Protein AF-0000000073393300 (afdb_homodimer)

Organism: Methanobrevibacter smithii (strain ATCC 35061 / DSM 861 / OCM 144 / PS) (NCBI:txid420247)

Nearest PDB structures (foldseek):
  2cye-assembly3_B  TM=5.222E-01  e=4.687E-02  Thermus thermophilus HB8
  5mtw-assembly1_B  TM=3.495E-01  e=4.998E-03  Mycobacterium tuberculosis H37Rv
  4blm-assembly2_B  TM=4.986E-01  e=1.522E-01  Bacillus licheniformis
  3m2k-assembly2_B  TM=4.498E-01  e=2.910E-01  Bacillus licheniformis
  3lez-assembly1_A  TM=3.811E-01  e=2.438E-01  Oceanobacillus iheyensis

Secondary structure (DSSP, 8-state):
-EEEEEEEEEEE-SPPPSSS-----EEEEEEEE-TTSSEEEEEEEEEE-SSS-EEEEEEEEEE--TT----HHHHHHHHHHHHHHHHHHHHHHT--EE------S-----THHHHHTTT-/-EEEEEEEEEEE-SPPPSSS-----EEEEEEEE-TTSSEEEEEEEEEE-SSS-EEEEEEEEEE--TT----HHHHHHHHHHHHHHHHHHHHHHT--EE------S-----THHHHHTTT-

Structure (mmCIF, N/CA/C/O backbone):
data_AF-0000000073393300-model_v1
#
loop_
_entity.id
_entity.type
_entity.pdbx_description
1 polymer 'FlpE-related protein'
#
loop_
_atom_site.group_PDB
_atom_site.id
_atom_site.type_symbol
_atom_site.label_atom_id
_atom_site.label_alt_id
_atom_site.label_comp_id
_atom_site.label_asym_id
_atom_site.label_entity_id
_atom_site.label_seq_id
_atom_site.pdbx_PDB_ins_code
_atom_site.Cartn_x
_atom_site.Cartn_y
_atom_site.Cartn_z
_atom_site.occupancy
_atom_site.B_iso_or_equiv
_atom_site.auth_seq_id
_atom_site.auth_comp_id
_atom_site.auth_asym_id
_atom_site.auth_atom_id
_atom_site.pdbx_PDB_model_num
ATOM 1 N N . MET A 1 1 ? -3.193 18.938 14.789 1 91 1 MET A N 1
ATOM 2 C CA . MET A 1 1 ? -3.385 18.594 13.391 1 91 1 MET A CA 1
ATOM 3 C C . MET A 1 1 ? -3.611 17.094 13.219 1 91 1 MET A C 1
ATOM 5 O O . MET A 1 1 ? -2.963 16.297 13.891 1 91 1 MET A O 1
ATOM 9 N N . GLU A 1 2 ? -4.574 16.734 12.273 1 92.5 2 GLU A N 1
ATOM 10 C CA . GLU A 1 2 ? -4.852 15.328 11.984 1 92.5 2 GLU A CA 1
ATOM 11 C C . GLU A 1 2 ? -4.5 14.984 10.539 1 92.5 2 GLU A C 1
ATOM 13 O O . GLU A 1 2 ? -4.84 15.734 9.617 1 92.5 2 GLU A O 1
ATOM 18 N N . ILE A 1 3 ? -3.777 13.945 10.414 1 94.12 3 ILE A N 1
ATOM 19 C CA . ILE A 1 3 ? -3.438 13.477 9.07 1 94.12 3 ILE A CA 1
ATOM 20 C C . ILE A 1 3 ? -4.215 12.211 8.75 1 94.12 3 ILE A C 1
ATOM 22 O O . ILE A 1 3 ? -4.156 11.227 9.5 1 94.12 3 ILE A O 1
ATOM 26 N N . HIS A 1 4 ? -4.984 12.227 7.66 1 94.06 4 HIS A N 1
ATOM 27 C CA . HIS A 1 4 ? -5.758 11.086 7.168 1 94.06 4 HIS A CA 1
ATOM 28 C C . HIS A 1 4 ? -5.211 10.586 5.836 1 94.06 4 HIS A C 1
ATOM 30 O O . HIS A 1 4 ? -5.113 11.344 4.871 1 94.06 4 HIS A O 1
ATOM 36 N N . ILE A 1 5 ? -4.832 9.344 5.828 1 95.31 5 ILE A N 1
ATOM 37 C CA . ILE A 1 5 ? -4.461 8.703 4.57 1 95.31 5 ILE A CA 1
ATOM 38 C C . ILE A 1 5 ? -5.695 8.078 3.928 1 95.31 5 ILE A C 1
ATOM 40 O O . ILE A 1 5 ? -6.387 7.27 4.555 1 95.31 5 ILE A O 1
ATOM 44 N N . GLU A 1 6 ? -5.93 8.406 2.65 1 95.19 6 GLU A N 1
ATOM 45 C CA . GLU A 1 6 ? -7.145 7.934 1.989 1 95.19 6 GLU A CA 1
ATOM 46 C C . GLU A 1 6 ? -6.812 6.977 0.845 1 95.19 6 GLU A C 1
ATOM 48 O O . GLU A 1 6 ? -7.598 6.086 0.525 1 95.19 6 GLU A O 1
ATOM 53 N N . LYS A 1 7 ? -5.723 7.188 0.193 1 96.75 7 LYS A N 1
ATOM 54 C CA . LYS A 1 7 ? -5.293 6.344 -0.916 1 96.75 7 LYS A CA 1
ATOM 55 C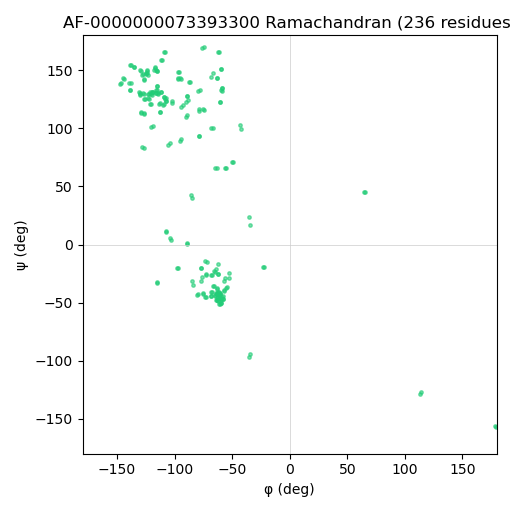 C . LYS A 1 7 ? -3.793 6.07 -0.849 1 96.75 7 LYS A C 1
ATOM 57 O O . LYS A 1 7 ? -3.008 6.965 -0.527 1 96.75 7 LYS A O 1
ATOM 62 N N . VAL A 1 8 ? -3.426 4.875 -1.122 1 97.62 8 VAL A N 1
ATOM 63 C CA . VAL A 1 8 ? -2.029 4.492 -1.286 1 97.62 8 VAL A CA 1
ATOM 64 C C . VAL A 1 8 ? -1.858 3.703 -2.582 1 97.62 8 VAL A C 1
ATOM 66 O O . VAL A 1 8 ? -2.652 2.807 -2.879 1 97.62 8 VAL A O 1
ATOM 69 N N . GLY A 1 9 ? -0.891 4.113 -3.354 1 97.81 9 GLY A N 1
ATOM 70 C CA . GLY A 1 9 ? -0.519 3.369 -4.547 1 97.81 9 GLY A CA 1
ATOM 71 C C . GLY A 1 9 ? 0.959 3.033 -4.605 1 97.81 9 GLY A C 1
ATOM 72 O O . GLY A 1 9 ? 1.808 3.898 -4.383 1 97.81 9 GLY A O 1
ATOM 73 N N . LEU A 1 10 ? 1.234 1.798 -4.844 1 97.19 10 LEU A N 1
ATOM 74 C CA . LEU A 1 10 ? 2.605 1.331 -5.012 1 97.19 10 LEU A CA 1
ATOM 75 C C . LEU A 1 10 ? 2.803 0.711 -6.391 1 97.19 10 LEU A C 1
ATOM 77 O O . LEU A 1 10 ? 1.97 -0.074 -6.848 1 97.19 10 LEU A O 1
ATOM 81 N N . ILE A 1 11 ? 3.83 1.118 -7.055 1 95.56 11 ILE A N 1
ATOM 82 C CA . ILE A 1 11 ? 4.273 0.473 -8.281 1 95.56 11 ILE A CA 1
ATOM 83 C C . ILE A 1 11 ? 5.703 -0.036 -8.109 1 95.56 11 ILE A C 1
ATOM 85 O O . ILE A 1 11 ? 6.605 0.729 -7.762 1 95.56 11 ILE A O 1
ATOM 89 N N . ARG A 1 12 ? 5.871 -1.309 -8.266 1 89.88 12 ARG A N 1
ATOM 90 C CA . ARG A 1 12 ? 7.156 -1.998 -8.188 1 89.88 12 ARG A CA 1
ATOM 91 C C . ARG A 1 12 ? 7.379 -2.887 -9.406 1 89.88 12 ARG A C 1
ATOM 93 O O . ARG A 1 12 ? 6.715 -3.912 -9.562 1 89.88 12 ARG A O 1
ATOM 100 N N . LEU A 1 13 ? 8.281 -2.576 -10.188 1 81 13 LEU A N 1
ATOM 101 C CA . LEU A 1 13 ? 8.383 -3.273 -11.469 1 81 13 LEU A CA 1
ATOM 102 C C . LEU A 1 13 ? 9.414 -4.395 -11.398 1 81 13 LEU A C 1
ATOM 104 O O . LEU A 1 13 ? 9.352 -5.348 -12.18 1 81 13 LEU A O 1
ATOM 108 N N . ASN A 1 14 ? 10.297 -4.285 -10.422 1 78.31 14 ASN A N 1
ATOM 109 C CA . ASN A 1 14 ? 11.359 -5.293 -10.344 1 78.31 14 ASN A CA 1
ATOM 110 C C . ASN A 1 14 ? 11.383 -5.973 -8.977 1 78.31 14 ASN A C 1
ATOM 112 O O . ASN A 1 14 ? 10.945 -5.391 -7.98 1 78.31 14 ASN A O 1
ATOM 116 N N . PRO A 1 15 ? 11.812 -7.254 -9.008 1 75.25 15 PRO A N 1
ATOM 117 C CA . PRO A 1 15 ? 11.992 -7.914 -7.711 1 75.25 15 PRO A CA 1
ATOM 118 C C . PRO A 1 15 ? 13.047 -7.234 -6.84 1 75.25 15 PRO A C 1
ATOM 120 O O . PRO A 1 15 ? 13.781 -6.363 -7.316 1 75.25 15 PRO A O 1
ATOM 123 N N . ASN A 1 16 ? 13.023 -7.633 -5.477 1 72.25 16 ASN A N 1
ATOM 124 C CA . ASN A 1 16 ? 14.047 -7.113 -4.578 1 72.25 16 ASN A CA 1
ATOM 125 C C . ASN A 1 16 ? 15.445 -7.488 -5.047 1 72.25 16 ASN A C 1
ATOM 127 O O . ASN A 1 16 ? 15.68 -8.617 -5.484 1 72.25 16 ASN A O 1
ATOM 131 N N . PRO A 1 17 ? 16.234 -6.402 -5.031 1 67.56 17 PRO A N 1
ATOM 132 C CA . PRO A 1 17 ? 17.625 -6.766 -5.34 1 67.56 17 PRO A CA 1
ATOM 133 C C . PRO A 1 17 ? 18.203 -7.781 -4.359 1 67.56 17 PRO A C 1
ATOM 135 O O . PRO A 1 17 ? 17.781 -7.832 -3.199 1 67.56 17 PRO A O 1
ATOM 138 N N . LYS A 1 18 ? 18.859 -8.758 -4.844 1 62.22 18 LYS A N 1
ATOM 139 C CA . LYS A 1 18 ? 19.469 -9.836 -4.055 1 62.22 18 LYS A CA 1
ATOM 140 C C . LYS A 1 18 ? 20.359 -9.281 -2.959 1 62.22 18 LYS A C 1
ATOM 142 O O . LYS A 1 18 ? 20.594 -9.938 -1.945 1 62.22 18 LYS A O 1
ATOM 147 N N . ASN A 1 19 ? 20.797 -8.141 -3.193 1 58.22 19 ASN A N 1
ATOM 148 C CA . ASN A 1 19 ? 21.766 -7.641 -2.227 1 58.22 19 ASN A CA 1
ATOM 149 C C . ASN A 1 19 ? 21.094 -7.113 -0.968 1 58.22 19 ASN A C 1
ATOM 151 O O . ASN A 1 19 ? 20 -6.539 -1.039 1 58.22 19 ASN A O 1
ATOM 155 N N . LYS A 1 20 ? 21.609 -7.547 0.197 1 58.94 20 LYS A N 1
ATOM 156 C CA . LYS A 1 20 ? 21.141 -7.379 1.573 1 58.94 20 LYS A CA 1
ATOM 157 C C . LYS A 1 20 ? 20.969 -5.902 1.92 1 58.94 20 LYS A C 1
ATOM 159 O O . LYS A 1 20 ? 20.109 -5.547 2.723 1 58.94 20 LYS A O 1
ATOM 164 N N . GLN A 1 21 ? 21.75 -5.047 1.296 1 62.88 21 GLN A N 1
ATOM 165 C CA . GLN A 1 21 ? 21.641 -3.678 1.79 1 62.88 21 GLN A CA 1
ATOM 166 C C . GLN A 1 21 ? 20.859 -2.799 0.817 1 62.88 21 GLN A C 1
ATOM 168 O O . GLN A 1 21 ? 21.406 -2.346 -0.193 1 62.88 21 GLN A O 1
ATOM 173 N N . LEU A 1 22 ? 19.625 -2.822 0.938 1 66 22 LEU A N 1
ATOM 174 C CA . LEU A 1 22 ? 18.781 -1.963 0.103 1 66 22 LEU A CA 1
ATOM 175 C C . LEU A 1 22 ? 19.016 -0.494 0.447 1 66 22 LEU A C 1
ATOM 177 O O . LEU A 1 22 ? 18.766 -0.074 1.581 1 66 22 LEU A O 1
ATOM 181 N N . THR A 1 23 ? 19.859 0.176 -0.437 1 70.62 23 THR A N 1
ATOM 182 C CA . THR A 1 23 ? 20 1.624 -0.316 1 70.62 23 THR A CA 1
ATOM 183 C C . THR A 1 23 ? 19.031 2.334 -1.259 1 70.62 23 THR A C 1
ATOM 185 O O . THR A 1 23 ? 19.062 2.109 -2.471 1 70.62 23 THR A O 1
ATOM 188 N N . LEU A 1 24 ? 18.156 3.082 -0.644 1 76.44 24 LEU A N 1
ATOM 189 C CA . LEU A 1 24 ? 17.203 3.816 -1.46 1 76.44 24 LEU A CA 1
ATOM 190 C C . LEU A 1 24 ? 17.594 5.285 -1.576 1 76.44 24 LEU A C 1
ATOM 192 O O . LEU A 1 24 ? 17.984 5.906 -0.584 1 76.44 24 LEU A O 1
ATOM 196 N N . ASN A 1 25 ? 17.766 5.805 -2.764 1 81.19 25 ASN A N 1
ATOM 197 C CA . ASN A 1 25 ? 17.844 7.234 -3.047 1 81.19 25 ASN A CA 1
ATOM 198 C C . ASN A 1 25 ? 16.5 7.805 -3.461 1 81.19 25 ASN A C 1
ATOM 200 O O . ASN A 1 25 ? 16.203 7.902 -4.652 1 81.19 25 ASN A O 1
ATOM 204 N N . LEU A 1 26 ? 15.805 8.203 -2.492 1 87.31 26 LEU A N 1
ATOM 205 C CA . LEU A 1 26 ? 14.398 8.531 -2.736 1 87.31 26 LEU A CA 1
ATOM 206 C C . LEU A 1 26 ? 14.25 9.992 -3.154 1 87.31 26 LEU A C 1
ATOM 208 O O . LEU A 1 26 ? 14.766 10.891 -2.486 1 87.31 26 LEU A O 1
ATOM 212 N N . ASP A 1 27 ? 13.609 10.156 -4.352 1 92 27 ASP A N 1
ATOM 213 C CA . ASP A 1 27 ? 13.031 11.445 -4.699 1 92 27 ASP A CA 1
ATOM 214 C C . ASP A 1 27 ? 11.602 11.562 -4.168 1 92 27 ASP A C 1
ATOM 216 O O . ASP A 1 27 ? 10.875 10.57 -4.102 1 92 27 ASP A O 1
ATOM 220 N N . TRP A 1 28 ? 11.383 12.805 -3.688 1 94.38 28 TRP A N 1
ATOM 221 C CA . TRP A 1 28 ? 10.031 12.961 -3.152 1 94.38 28 TRP A CA 1
ATOM 222 C C . TRP A 1 28 ? 9.438 14.305 -3.561 1 94.38 28 TRP A C 1
ATOM 224 O O . TRP A 1 28 ? 10.172 15.242 -3.902 1 94.38 28 TRP A O 1
ATOM 234 N N . SER A 1 29 ? 8.109 14.328 -3.604 1 96.81 29 SER A N 1
ATOM 235 C CA . SER A 1 29 ? 7.348 15.555 -3.777 1 96.81 29 SER A CA 1
ATOM 236 C C . SER A 1 29 ? 6.047 15.523 -2.979 1 96.81 29 SER A C 1
ATOM 238 O O . SER A 1 29 ? 5.445 14.461 -2.807 1 96.81 29 SER A O 1
ATOM 240 N N . VAL A 1 30 ? 5.688 16.688 -2.43 1 97.75 30 VAL A N 1
ATOM 241 C CA . VAL A 1 30 ? 4.402 16.859 -1.756 1 97.75 30 VAL A CA 1
ATOM 242 C C . VAL A 1 30 ? 3.648 18.031 -2.352 1 97.75 30 VAL A C 1
ATOM 244 O O . VAL A 1 30 ? 4.188 19.141 -2.436 1 97.75 30 VAL A O 1
ATOM 247 N N . ASP A 1 31 ? 2.447 17.75 -2.775 1 98.31 31 ASP A N 1
ATOM 248 C CA . ASP A 1 31 ? 1.565 18.797 -3.289 1 98.31 31 ASP A CA 1
ATOM 249 C C . ASP A 1 31 ? 0.332 18.969 -2.404 1 98.31 31 ASP A C 1
ATOM 251 O O . ASP A 1 31 ? -0.106 18 -1.76 1 98.31 31 ASP A O 1
ATOM 255 N N . TYR A 1 32 ? -0.153 20.234 -2.387 1 98 32 TYR A N 1
ATOM 256 C CA . TYR A 1 32 ? -1.294 20.547 -1.532 1 98 32 TYR A CA 1
ATOM 257 C C . TYR A 1 32 ? -2.393 21.234 -2.324 1 98 32 TYR A C 1
ATOM 259 O O . TYR A 1 32 ? -2.113 21.953 -3.285 1 98 32 TYR A O 1
ATOM 267 N N . GLU A 1 33 ? -3.582 20.984 -1.95 1 97.56 33 GLU A N 1
ATOM 268 C CA . GLU A 1 33 ? -4.75 21.734 -2.4 1 97.56 33 GLU A CA 1
ATOM 269 C C . GLU A 1 33 ? -5.543 22.281 -1.218 1 97.56 33 GLU A C 1
ATOM 271 O O . GLU A 1 33 ? -5.586 21.656 -0.152 1 97.56 33 GLU A O 1
ATOM 276 N N . ASN A 1 34 ? -6.219 23.469 -1.303 1 96.62 34 ASN A N 1
ATOM 277 C CA . ASN A 1 34 ? -7.078 24.094 -0.3 1 96.62 34 ASN A CA 1
ATOM 278 C C . ASN A 1 34 ? -6.289 24.484 0.946 1 96.62 34 ASN A C 1
ATOM 280 O O . ASN A 1 34 ? -6.727 24.234 2.068 1 96.62 34 ASN A O 1
ATOM 284 N N . THR A 1 35 ? -5.121 25.094 0.701 1 94.75 35 THR A N 1
ATOM 285 C CA . THR A 1 35 ? -4.203 25.406 1.792 1 94.75 35 THR A CA 1
ATOM 286 C C . THR A 1 35 ? -4.734 26.547 2.645 1 94.75 35 THR A C 1
ATOM 288 O O . THR A 1 35 ? -4.234 26.797 3.744 1 94.75 35 THR A O 1
ATOM 291 N N . ASP A 1 36 ? -5.672 27.234 2.17 1 92.25 36 ASP A N 1
ATOM 292 C CA . ASP A 1 36 ? -6.281 28.344 2.902 1 92.25 36 ASP A CA 1
ATOM 293 C C . ASP A 1 36 ? -7.449 27.859 3.76 1 92.25 36 ASP A C 1
ATOM 295 O O . ASP A 1 36 ? -8.07 28.656 4.473 1 92.25 36 ASP A O 1
ATOM 299 N N . GLN A 1 37 ? -7.75 26.547 3.764 1 93.31 37 GLN A N 1
ATOM 300 C CA . GLN A 1 37 ? -8.852 25.953 4.504 1 93.31 37 GLN A CA 1
ATOM 301 C C . GLN A 1 37 ? -8.344 25.125 5.684 1 93.31 37 GLN A C 1
ATOM 303 O O . GLN A 1 37 ? -7.145 24.875 5.797 1 93.31 37 GLN A O 1
ATOM 308 N N . LYS A 1 38 ? -9.305 24.812 6.578 1 94.12 38 LYS A N 1
ATOM 309 C CA . LYS A 1 38 ? -8.977 23.984 7.734 1 94.12 38 LYS A CA 1
ATOM 310 C C . LYS A 1 38 ? -8.75 22.531 7.328 1 94.12 38 LYS A C 1
ATOM 312 O O . LYS A 1 38 ? -8.141 21.766 8.07 1 94.12 38 LYS A O 1
ATOM 317 N N . VAL A 1 39 ? -9.367 22.203 6.27 1 95.38 39 VAL A N 1
ATOM 318 C CA . VAL A 1 39 ? -9.148 20.875 5.695 1 95.38 39 VAL A CA 1
ATOM 319 C C . VAL A 1 39 ? -8.43 21 4.355 1 95.38 39 VAL A C 1
ATOM 321 O O . VAL A 1 39 ? -8.945 21.625 3.424 1 95.38 39 VAL A O 1
ATOM 324 N N . LEU A 1 40 ? -7.23 20.5 4.324 1 97 40 LEU A N 1
ATOM 325 C CA . LEU A 1 40 ? -6.5 20.531 3.064 1 97 40 LEU A CA 1
ATOM 326 C C . LEU A 1 40 ? -6.207 19.125 2.568 1 97 40 LEU A C 1
ATOM 328 O O . LEU A 1 40 ? -6.195 18.172 3.355 1 97 40 LEU A O 1
ATOM 332 N N . ASN A 1 41 ? -6.086 19 1.232 1 97.62 41 ASN A N 1
ATOM 333 C CA . ASN A 1 41 ? -5.719 17.75 0.585 1 97.62 41 ASN A CA 1
ATOM 334 C C . ASN A 1 41 ? -4.227 17.703 0.273 1 97.62 41 ASN A C 1
ATOM 336 O O . ASN A 1 41 ? -3.602 18.734 0.028 1 97.62 41 ASN A O 1
ATOM 340 N N . TYR A 1 42 ? -3.691 16.5 0.323 1 97.81 42 TYR A N 1
ATOM 341 C CA . TYR A 1 42 ? -2.287 16.375 -0.051 1 97.81 42 TYR A CA 1
ATOM 342 C C . TYR A 1 42 ? -2.076 15.172 -0.964 1 97.81 42 TYR A C 1
ATOM 344 O O . TYR A 1 42 ? -2.871 14.234 -0.953 1 97.81 42 TYR A O 1
ATOM 352 N N . ASP A 1 43 ? -1.019 15.273 -1.8 1 98.25 43 ASP A N 1
ATOM 353 C CA . ASP A 1 43 ? -0.446 14.203 -2.604 1 98.25 43 ASP A CA 1
ATOM 354 C C . ASP A 1 43 ? 1.056 14.07 -2.361 1 98.25 43 ASP A C 1
ATOM 356 O O . ASP A 1 43 ? 1.82 14.992 -2.668 1 98.25 43 ASP A O 1
ATOM 360 N N . CYS A 1 44 ? 1.427 12.984 -1.765 1 98.38 44 CYS A N 1
ATOM 361 C CA . CYS A 1 44 ? 2.834 12.711 -1.501 1 98.38 44 CYS A CA 1
ATOM 362 C C . CYS A 1 44 ? 3.342 11.578 -2.387 1 98.38 44 CYS A C 1
ATOM 364 O O . CYS A 1 44 ? 2.76 10.492 -2.412 1 98.38 44 CYS A O 1
ATOM 366 N N . ILE A 1 45 ? 4.449 11.859 -3.105 1 98.12 45 ILE A N 1
ATOM 367 C CA . ILE A 1 45 ? 5.016 10.859 -4.004 1 98.12 45 ILE A CA 1
ATOM 368 C C . ILE A 1 45 ? 6.465 10.578 -3.619 1 98.12 45 ILE A C 1
ATOM 370 O O . ILE A 1 45 ? 7.25 11.508 -3.414 1 98.12 45 ILE A O 1
ATOM 374 N N . LEU A 1 46 ? 6.793 9.328 -3.465 1 96.38 46 LEU A N 1
ATOM 375 C CA . LEU A 1 46 ? 8.156 8.852 -3.307 1 96.38 46 LEU A CA 1
ATOM 376 C C . LEU A 1 46 ? 8.57 7.977 -4.488 1 96.38 46 LEU A C 1
ATOM 378 O O . LEU A 1 46 ? 7.797 7.121 -4.934 1 96.38 46 LEU A O 1
ATOM 382 N N . LYS A 1 47 ? 9.781 8.227 -4.953 1 93.94 47 LYS A N 1
ATOM 383 C CA . LYS A 1 47 ? 10.273 7.43 -6.074 1 93.94 47 LYS A CA 1
ATOM 384 C C . LYS A 1 47 ? 11.742 7.047 -5.867 1 93.94 47 LYS A C 1
ATOM 386 O O . LYS A 1 47 ? 12.539 7.859 -5.402 1 93.94 47 LYS A O 1
ATOM 391 N N . ASN A 1 48 ? 11.984 5.84 -6.082 1 88.69 48 ASN A N 1
ATOM 392 C CA . ASN A 1 48 ? 13.367 5.371 -6.215 1 88.69 48 ASN A CA 1
ATOM 393 C C . ASN A 1 48 ? 13.672 4.93 -7.641 1 88.69 48 ASN A C 1
ATOM 395 O O . ASN A 1 48 ? 12.867 4.23 -8.266 1 88.69 48 ASN A O 1
ATOM 399 N N . TYR A 1 49 ? 14.844 5.484 -8.078 1 79.56 49 TYR A N 1
ATOM 400 C CA . TYR A 1 49 ? 15.242 5.137 -9.438 1 79.56 49 TYR A CA 1
ATOM 401 C C . TYR A 1 49 ? 16.469 4.246 -9.438 1 79.56 49 TYR A C 1
ATOM 403 O O . TYR A 1 49 ? 17.234 4.227 -8.461 1 79.56 49 TYR A O 1
ATOM 411 N N . GLY A 1 50 ? 16.703 3.463 -10.594 1 76.69 50 GLY A N 1
ATOM 412 C CA . GLY A 1 50 ? 17.891 2.635 -10.734 1 76.69 50 GLY A CA 1
ATOM 413 C C . GLY A 1 50 ? 17.594 1.148 -10.742 1 76.69 50 GLY A C 1
ATOM 414 O O . GLY A 1 50 ? 16.688 0.699 -11.445 1 76.69 50 GLY A O 1
ATOM 415 N N . SER A 1 51 ? 18.359 0.4 -9.836 1 71.88 51 SER A N 1
ATOM 416 C CA . SER A 1 51 ? 18.234 -1.055 -9.867 1 71.88 51 SER A CA 1
ATOM 417 C C . SER A 1 51 ? 16.953 -1.519 -9.195 1 71.88 51 SER A C 1
ATOM 419 O O . SER A 1 51 ? 16.453 -2.619 -9.461 1 71.88 51 SER A O 1
ATOM 421 N N . PHE A 1 52 ? 16.438 -0.66 -8.383 1 81.69 52 PHE A N 1
ATOM 422 C CA . PHE A 1 52 ? 15.18 -0.991 -7.707 1 81.69 52 PHE 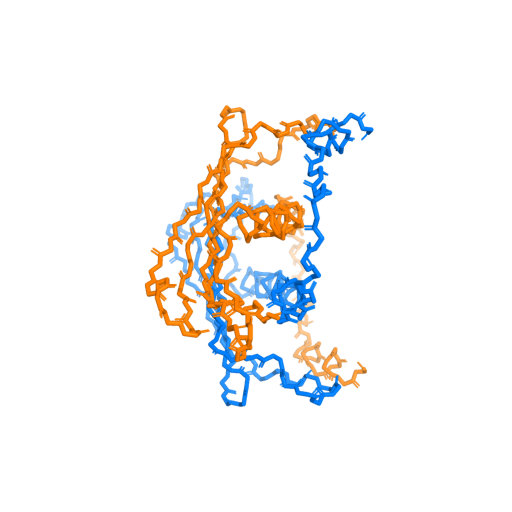A CA 1
ATOM 423 C C . PHE A 1 52 ? 14.141 0.104 -7.918 1 81.69 52 PHE A C 1
ATOM 425 O O . PHE A 1 52 ? 13.961 0.972 -7.062 1 81.69 52 PHE A O 1
ATOM 432 N N . ASP A 1 53 ? 13.5 -0.016 -9.07 1 87.06 53 ASP A N 1
ATOM 433 C CA . ASP A 1 53 ? 12.492 0.981 -9.438 1 87.06 53 ASP A CA 1
ATOM 434 C C . ASP A 1 53 ? 11.211 0.786 -8.641 1 87.06 53 ASP A C 1
ATOM 436 O O . ASP A 1 53 ? 10.547 -0.248 -8.758 1 87.06 53 ASP A O 1
ATOM 440 N N . ILE A 1 54 ? 10.93 1.782 -7.848 1 92 54 ILE A N 1
ATOM 441 C CA . ILE A 1 54 ? 9.727 1.707 -7.027 1 92 54 ILE A CA 1
ATOM 442 C C . ILE A 1 54 ? 9.141 3.105 -6.844 1 92 54 ILE A C 1
ATOM 444 O O . ILE A 1 54 ? 9.875 4.09 -6.75 1 92 54 ILE A O 1
ATOM 448 N N . LYS A 1 55 ? 7.824 3.139 -6.941 1 95.44 55 LYS A N 1
ATOM 449 C CA . LYS A 1 55 ? 7.09 4.387 -6.762 1 95.44 55 LYS A CA 1
ATOM 450 C C . LYS A 1 55 ? 5.941 4.215 -5.77 1 95.44 55 LYS A C 1
ATOM 452 O O . LYS A 1 55 ? 5.176 3.254 -5.859 1 95.44 55 LYS A O 1
ATOM 457 N N . LEU A 1 56 ? 5.902 5.086 -4.809 1 97.38 56 LEU A N 1
ATOM 458 C CA . LEU A 1 56 ? 4.801 5.133 -3.852 1 97.38 56 LEU A CA 1
ATOM 459 C C . LEU A 1 56 ? 4.074 6.473 -3.924 1 97.38 56 LEU A C 1
ATOM 461 O O . LEU A 1 56 ? 4.715 7.527 -3.961 1 97.38 56 LEU A O 1
ATOM 465 N N . LYS A 1 57 ? 2.785 6.398 -4.004 1 98.38 57 LYS A N 1
ATOM 466 C CA . LYS A 1 57 ? 1.949 7.594 -3.902 1 98.38 57 LYS A CA 1
ATOM 467 C C . LYS A 1 57 ? 0.982 7.488 -2.727 1 98.38 57 LYS A C 1
ATOM 469 O O . LYS A 1 57 ? 0.31 6.469 -2.559 1 98.38 57 LYS A O 1
ATOM 474 N N . VAL A 1 58 ? 0.938 8.508 -1.875 1 98 58 VAL A N 1
ATOM 475 C CA . VAL A 1 58 ? 0.038 8.586 -0.729 1 98 58 VAL A CA 1
ATOM 476 C C . VAL A 1 58 ? -0.812 9.852 -0.827 1 98 58 VAL A C 1
ATOM 478 O O . VAL A 1 58 ? -0.282 10.953 -0.992 1 98 58 VAL A O 1
ATOM 481 N N . GLU A 1 59 ? -2.109 9.688 -0.752 1 97.94 59 GLU A N 1
ATOM 482 C CA . GLU A 1 59 ? -3.053 10.805 -0.826 1 97.94 59 GLU A CA 1
ATOM 483 C C . GLU A 1 59 ? -3.971 10.828 0.394 1 97.94 59 GLU A C 1
ATOM 485 O O . GLU A 1 59 ? -4.344 9.773 0.918 1 97.94 59 GLU A O 1
ATOM 490 N N . GLY A 1 60 ? -4.332 12.078 0.784 1 97 60 GLY A N 1
ATOM 491 C CA . GLY A 1 60 ? -5.25 12.188 1.906 1 97 60 GLY A CA 1
ATOM 492 C C . GLY A 1 60 ? -5.551 13.617 2.297 1 97 60 GLY A C 1
ATOM 493 O O . GLY A 1 60 ? -5.531 14.516 1.451 1 97 60 GLY A O 1
ATOM 494 N N . ARG A 1 61 ? -5.938 13.758 3.539 1 96.25 61 ARG A N 1
ATOM 495 C CA . ARG A 1 61 ? -6.324 15.07 4.039 1 96.25 61 ARG A CA 1
ATOM 496 C C . ARG A 1 61 ? -5.609 15.391 5.352 1 96.25 61 ARG A C 1
ATOM 498 O O . ARG A 1 61 ? -5.254 14.484 6.105 1 96.25 61 ARG A O 1
ATOM 505 N N . ILE A 1 62 ? -5.418 16.609 5.496 1 95.88 62 ILE A N 1
ATOM 506 C CA . ILE A 1 62 ? -4.965 17.156 6.773 1 95.88 62 ILE A CA 1
ATOM 507 C C . ILE A 1 62 ? -6.051 18.047 7.367 1 95.88 62 ILE A C 1
ATOM 509 O O . ILE A 1 62 ? -6.602 18.922 6.68 1 95.88 62 ILE A O 1
ATOM 513 N N . ILE A 1 63 ? -6.363 17.828 8.594 1 94.88 63 ILE A N 1
ATOM 514 C CA . ILE A 1 63 ? -7.336 18.641 9.312 1 94.88 63 ILE A CA 1
ATOM 515 C C . ILE A 1 63 ? -6.625 19.484 10.367 1 94.88 63 ILE A C 1
ATOM 517 O O . ILE A 1 63 ? -5.984 18.938 11.273 1 94.88 63 ILE A O 1
ATOM 521 N N . LEU A 1 64 ? -6.777 20.781 10.219 1 94.31 64 LEU A N 1
ATOM 522 C CA . LEU A 1 64 ? -6.152 21.703 11.156 1 94.31 64 LEU A CA 1
ATOM 523 C C . LEU A 1 64 ? -7.145 22.141 12.227 1 94.31 64 LEU A C 1
ATOM 525 O O . LEU A 1 64 ? -8.32 22.359 11.938 1 94.31 64 LEU A O 1
ATOM 529 N N . GLU A 1 65 ? -6.617 22.266 13.414 1 88.56 65 GLU A N 1
ATOM 530 C CA . GLU A 1 65 ? -7.434 22.859 14.477 1 88.56 65 GLU A CA 1
ATOM 531 C C . GLU A 1 65 ? -7.57 24.359 14.305 1 88.56 65 GLU A C 1
ATOM 533 O O . GLU A 1 65 ? -6.922 24.953 13.438 1 88.56 65 GLU A O 1
ATOM 538 N N . GLU A 1 66 ? -8.461 24.969 15.086 1 84.19 66 GLU A N 1
ATOM 539 C CA . GLU A 1 66 ? -8.867 26.359 14.938 1 84.19 66 GLU A CA 1
ATOM 540 C C . GLU A 1 66 ? -7.66 27.297 14.969 1 84.19 66 GLU A C 1
ATOM 542 O O . GLU A 1 66 ? -7.582 28.25 14.18 1 84.19 66 GLU A O 1
ATOM 547 N N . TYR A 1 67 ? -6.676 27.031 15.766 1 83.12 67 TYR A N 1
ATOM 548 C CA . TYR A 1 67 ? -5.594 28 15.922 1 83.12 67 TYR A CA 1
ATOM 549 C C . TYR A 1 67 ? -4.355 27.562 15.156 1 83.12 67 TYR A C 1
ATOM 551 O O . TYR A 1 67 ? -3.342 28.266 15.141 1 83.12 67 TYR A O 1
ATOM 559 N N . GLU A 1 68 ? -4.535 26.531 14.461 1 87.12 68 GLU A N 1
ATOM 560 C CA . GLU A 1 68 ? -3.393 26.016 13.703 1 87.12 68 GLU A CA 1
ATOM 561 C C . GLU A 1 68 ? -3.398 26.562 12.273 1 87.12 68 GLU A C 1
ATOM 563 O O . GLU A 1 68 ? -4.461 26.734 11.672 1 87.12 68 GLU A O 1
ATOM 568 N N . LYS A 1 69 ? -2.121 26.844 11.82 1 89 69 LYS A N 1
ATOM 569 C CA . LYS A 1 69 ? -1.955 27.312 10.453 1 89 69 LYS A CA 1
ATOM 570 C C . LYS A 1 69 ? -1.139 26.328 9.625 1 89 69 LYS A C 1
ATOM 572 O O . LYS A 1 69 ? -0.309 25.594 10.164 1 89 69 LYS A O 1
ATOM 577 N N . PHE A 1 70 ? -1.464 26.344 8.359 1 93.12 70 PHE A N 1
ATOM 578 C CA . PHE A 1 70 ? -0.737 25.5 7.414 1 93.12 70 PHE A CA 1
ATOM 579 C C . PHE A 1 70 ? 0.743 25.875 7.398 1 93.12 70 PHE A C 1
ATOM 581 O O . PHE A 1 70 ? 1.1 27.031 7.227 1 93.12 70 PHE A O 1
ATOM 588 N N . GLN A 1 71 ? 1.557 24.875 7.684 1 92.5 71 GLN A N 1
ATOM 589 C CA . GLN A 1 71 ? 3.01 24.984 7.609 1 92.5 71 GLN A CA 1
ATOM 590 C C . GLN A 1 71 ? 3.588 24 6.594 1 92.5 71 GLN A C 1
ATOM 592 O O . GLN A 1 71 ? 3.873 22.859 6.926 1 92.5 71 GLN A O 1
ATOM 597 N N . LYS A 1 72 ? 3.916 24.516 5.441 1 93.88 72 LYS A N 1
ATOM 598 C CA . LYS A 1 72 ? 4.234 23.656 4.301 1 93.88 72 LYS A CA 1
ATOM 599 C C . LYS A 1 72 ? 5.441 22.781 4.594 1 93.88 72 LYS A C 1
ATOM 601 O O . LYS A 1 72 ? 5.398 21.562 4.375 1 93.88 72 LYS A O 1
ATOM 606 N N . GLU A 1 73 ? 6.531 23.406 5.043 1 92.31 73 GLU A N 1
ATOM 607 C CA . GLU A 1 73 ? 7.773 22.672 5.238 1 92.31 73 GLU A CA 1
ATOM 608 C C . GLU A 1 73 ? 7.617 21.594 6.316 1 92.31 73 GLU A C 1
ATOM 610 O O . GLU A 1 73 ? 8.016 20.453 6.125 1 92.31 73 GLU A O 1
ATOM 615 N N . LEU A 1 74 ? 7.059 21.969 7.418 1 92.81 74 LEU A N 1
ATOM 616 C CA . LEU A 1 74 ? 6.863 21.031 8.523 1 92.81 74 LEU A CA 1
ATOM 617 C C . LEU A 1 74 ? 5.93 19.891 8.125 1 92.81 74 LEU A C 1
ATOM 619 O O . LEU A 1 74 ? 6.227 18.719 8.367 1 92.81 74 LEU A O 1
ATOM 623 N N . PHE A 1 75 ? 4.832 20.234 7.488 1 94.75 75 PHE A N 1
ATOM 624 C CA . PHE A 1 75 ? 3.861 19.234 7.07 1 94.75 75 PHE A CA 1
ATOM 625 C C . PHE A 1 75 ? 4.477 18.281 6.059 1 94.75 75 PHE A C 1
ATOM 627 O O . PHE A 1 75 ? 4.277 17.062 6.148 1 94.75 75 PHE A O 1
ATOM 634 N N . SER A 1 76 ? 5.207 18.844 5.156 1 95.62 76 SER A N 1
ATOM 635 C CA . SER A 1 76 ? 5.852 18.016 4.145 1 95.62 76 SER A CA 1
ATOM 636 C C . SER A 1 76 ? 6.812 17.016 4.781 1 95.62 76 SER A C 1
ATOM 638 O O . SER A 1 76 ? 6.855 15.844 4.383 1 95.62 76 SER A O 1
ATOM 640 N N . GLN A 1 77 ? 7.586 17.422 5.746 1 93.94 77 GLN A N 1
ATOM 641 C CA . GLN A 1 77 ? 8.523 16.531 6.422 1 93.94 77 GLN A CA 1
ATOM 642 C C . GLN 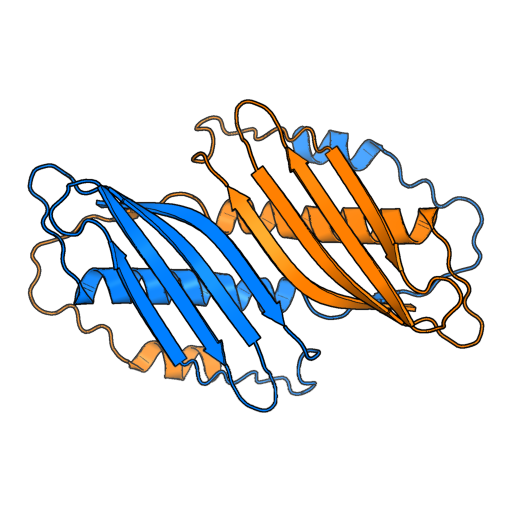A 1 77 ? 7.793 15.391 7.109 1 93.94 77 GLN A C 1
ATOM 644 O O . GLN A 1 77 ? 8.219 14.234 7.027 1 93.94 77 GLN A O 1
ATOM 649 N N . ILE A 1 78 ? 6.746 15.688 7.738 1 94.75 78 ILE A N 1
ATOM 650 C CA . ILE A 1 78 ? 5.953 14.672 8.43 1 94.75 78 ILE A CA 1
ATOM 651 C C . ILE A 1 78 ? 5.41 13.664 7.418 1 94.75 78 ILE A C 1
ATOM 653 O O . ILE A 1 78 ? 5.508 12.453 7.621 1 94.75 78 ILE A O 1
ATOM 657 N N . LEU A 1 79 ? 4.84 14.18 6.371 1 96.75 79 LEU A N 1
ATOM 658 C CA . LEU A 1 79 ? 4.227 13.336 5.352 1 96.75 79 LEU A CA 1
ATOM 659 C C . LEU A 1 79 ? 5.266 12.453 4.68 1 96.75 79 LEU A C 1
ATOM 661 O O . LEU A 1 79 ? 5.012 11.273 4.426 1 96.75 79 LEU A O 1
ATOM 665 N N . VAL A 1 80 ? 6.402 13.023 4.387 1 96 80 VAL A N 1
ATOM 666 C CA . VAL A 1 80 ? 7.461 12.25 3.736 1 96 80 VAL A CA 1
ATOM 667 C C . VAL A 1 80 ? 7.945 11.148 4.672 1 96 80 VAL A C 1
ATOM 669 O O . VAL A 1 80 ? 8.148 10.008 4.242 1 96 80 VAL A O 1
ATOM 672 N N . LYS A 1 81 ? 8.125 11.484 5.883 1 94.06 81 LYS A N 1
ATOM 673 C CA . LYS A 1 81 ? 8.539 10.469 6.848 1 94.06 81 LYS A CA 1
ATOM 674 C C . LYS A 1 81 ? 7.512 9.344 6.934 1 94.06 81 LYS A C 1
ATOM 676 O O . LYS A 1 81 ? 7.867 8.164 6.879 1 94.06 81 LYS A O 1
ATOM 681 N N . LYS A 1 82 ? 6.297 9.688 7.105 1 94.12 82 LYS A N 1
ATOM 682 C CA . LYS A 1 82 ? 5.23 8.695 7.184 1 94.12 82 LYS A CA 1
ATOM 683 C C . LYS A 1 82 ? 5.18 7.832 5.926 1 94.12 82 LYS A C 1
ATOM 685 O O . LYS A 1 82 ? 5.051 6.609 6.008 1 94.12 82 LYS A O 1
ATOM 690 N N . SER A 1 83 ? 5.242 8.484 4.812 1 96.56 83 SER A N 1
ATOM 691 C CA . SER A 1 83 ? 5.219 7.777 3.537 1 96.56 83 SER A CA 1
ATOM 692 C C . SER A 1 83 ? 6.434 6.863 3.391 1 96.56 83 SER A C 1
ATOM 694 O O . SER A 1 83 ? 6.332 5.777 2.818 1 96.56 83 SER A O 1
ATOM 696 N N . SER A 1 84 ? 7.551 7.336 3.854 1 94.31 84 SER A N 1
ATOM 697 C CA . SER A 1 84 ? 8.75 6.508 3.809 1 94.31 84 SER A CA 1
ATOM 698 C C . SER A 1 84 ? 8.594 5.246 4.652 1 94.31 84 SER A C 1
ATOM 700 O O . SER A 1 84 ? 9.016 4.164 4.242 1 94.31 84 SER A O 1
ATOM 702 N N . ASP A 1 85 ? 8.016 5.41 5.758 1 92.94 85 ASP A N 1
ATOM 703 C CA . ASP A 1 85 ? 7.742 4.254 6.605 1 92.94 85 ASP A CA 1
ATOM 704 C C . ASP A 1 85 ? 6.836 3.254 5.891 1 92.94 85 ASP A C 1
ATOM 706 O O . ASP A 1 85 ? 7.082 2.045 5.926 1 92.94 85 ASP A O 1
ATOM 710 N N . ILE A 1 86 ? 5.824 3.77 5.309 1 95.31 86 ILE A N 1
ATOM 711 C CA . ILE A 1 86 ? 4.898 2.93 4.555 1 95.31 86 ILE A CA 1
ATOM 712 C C . ILE A 1 86 ? 5.656 2.201 3.443 1 95.31 86 ILE A C 1
ATOM 714 O O . ILE A 1 86 ? 5.484 0.994 3.258 1 95.31 86 ILE A O 1
ATOM 718 N N . LEU A 1 87 ? 6.492 2.93 2.758 1 94.5 87 LEU A N 1
ATOM 719 C CA . LEU A 1 87 ? 7.254 2.352 1.656 1 94.5 87 LEU A CA 1
ATOM 720 C C . LEU A 1 87 ? 8.125 1.2 2.146 1 94.5 87 LEU A C 1
ATOM 722 O O . LEU A 1 87 ? 8.141 0.126 1.541 1 94.5 87 LEU A O 1
ATOM 726 N N . MET A 1 88 ? 8.797 1.409 3.182 1 90.62 88 MET A N 1
ATOM 727 C CA . MET A 1 88 ? 9.719 0.404 3.703 1 90.62 88 MET A CA 1
ATOM 728 C C . MET A 1 88 ? 8.969 -0.87 4.086 1 90.62 88 MET A C 1
ATOM 730 O O . MET A 1 88 ? 9.43 -1.976 3.799 1 90.62 88 MET A O 1
ATOM 734 N N . GLU A 1 89 ? 7.871 -0.697 4.652 1 91.38 89 GLU A N 1
ATOM 735 C CA . GLU A 1 89 ? 7.066 -1.859 5.016 1 91.38 89 GLU A CA 1
ATOM 736 C C . GLU A 1 89 ? 6.527 -2.568 3.775 1 91.38 89 GLU A C 1
ATOM 738 O O . GLU A 1 89 ? 6.52 -3.799 3.711 1 91.38 89 GLU A O 1
ATOM 743 N N . MET A 1 90 ? 6.109 -1.812 2.834 1 92.62 90 MET A N 1
ATOM 744 C CA . MET A 1 90 ? 5.523 -2.377 1.624 1 92.62 90 MET A CA 1
ATOM 745 C C . MET A 1 90 ? 6.559 -3.162 0.83 1 92.62 90 MET A C 1
ATOM 747 O O . MET A 1 90 ? 6.234 -4.164 0.192 1 92.62 90 MET A O 1
ATOM 751 N N . ILE A 1 91 ? 7.758 -2.689 0.848 1 89.5 91 ILE A N 1
ATOM 752 C CA . ILE A 1 91 ? 8.82 -3.396 0.144 1 89.5 91 ILE A CA 1
ATOM 753 C C . ILE A 1 91 ? 8.922 -4.828 0.666 1 89.5 91 ILE A C 1
ATOM 755 O O . ILE A 1 91 ? 9.047 -5.773 -0.117 1 89.5 91 ILE A O 1
ATOM 759 N N . ASN A 1 92 ? 8.766 -4.93 1.893 1 87.31 92 ASN A N 1
ATOM 760 C CA . ASN A 1 92 ? 8.852 -6.254 2.5 1 87.31 92 ASN A CA 1
ATOM 761 C C . ASN A 1 92 ? 7.594 -7.074 2.23 1 87.31 92 ASN A C 1
ATOM 763 O O . ASN A 1 92 ? 7.676 -8.266 1.921 1 87.31 92 ASN A O 1
ATOM 767 N N . LEU A 1 93 ? 6.516 -6.496 2.312 1 90 93 LEU A N 1
ATOM 768 C CA . LEU A 1 93 ? 5.234 -7.184 2.162 1 90 93 LEU A CA 1
ATOM 769 C C . LEU A 1 93 ? 5.039 -7.66 0.728 1 90 93 LEU A C 1
ATOM 771 O O . LEU A 1 93 ? 4.324 -8.633 0.487 1 90 93 LEU A O 1
ATOM 775 N N . THR A 1 94 ? 5.664 -7.008 -0.197 1 91.44 94 THR A N 1
ATOM 776 C CA . THR A 1 94 ? 5.383 -7.285 -1.602 1 91.44 94 THR A CA 1
ATOM 777 C C . THR A 1 94 ? 6.551 -8.031 -2.248 1 91.44 94 THR A C 1
ATOM 779 O O . THR A 1 94 ? 6.625 -8.133 -3.475 1 91.44 94 THR A O 1
ATOM 782 N N . ARG A 1 95 ? 7.453 -8.484 -1.465 1 87.25 95 ARG A N 1
ATOM 783 C CA . ARG A 1 95 ? 8.578 -9.242 -2.002 1 87.25 95 ARG A CA 1
ATOM 784 C C . ARG A 1 95 ? 8.102 -10.492 -2.736 1 87.25 95 ARG A C 1
ATOM 786 O O . ARG A 1 95 ? 7.062 -11.055 -2.389 1 87.25 95 ARG A O 1
ATOM 793 N N . GLN A 1 96 ? 8.922 -10.828 -3.686 1 85.5 96 GLN A N 1
ATOM 794 C CA . GLN A 1 96 ? 8.602 -12.031 -4.441 1 85.5 96 GLN A CA 1
ATOM 795 C C . GLN A 1 96 ? 8.633 -13.266 -3.547 1 85.5 96 GLN A C 1
ATOM 797 O O . GLN A 1 96 ? 9.484 -13.375 -2.658 1 85.5 96 GLN A O 1
ATOM 802 N N . ASN A 1 97 ? 7.652 -14.188 -3.885 1 87.19 97 ASN A N 1
ATOM 803 C CA . ASN A 1 97 ? 7.582 -15.453 -3.156 1 87.19 97 ASN A CA 1
ATOM 804 C C . ASN A 1 97 ? 7.609 -16.641 -4.102 1 87.19 97 ASN A C 1
ATOM 806 O O . ASN A 1 97 ? 7.035 -16.594 -5.191 1 87.19 97 ASN A O 1
ATOM 810 N N . VAL A 1 98 ? 8.328 -17.672 -3.625 1 85.81 98 VAL A N 1
ATOM 811 C CA . VAL A 1 98 ? 8.383 -18.922 -4.375 1 85.81 98 VAL A CA 1
ATOM 812 C C . VAL A 1 98 ? 7.562 -19.984 -3.65 1 85.81 98 VAL A C 1
ATOM 814 O O . VAL A 1 98 ? 7.707 -20.172 -2.439 1 85.81 98 VAL A O 1
ATOM 817 N N . TYR A 1 99 ? 6.617 -20.594 -4.418 1 86.62 99 TYR A N 1
ATOM 818 C CA . TYR A 1 99 ? 5.773 -21.641 -3.869 1 86.62 99 TYR A CA 1
ATOM 819 C C . TYR A 1 99 ? 6.02 -22.969 -4.586 1 86.62 99 TYR A C 1
ATOM 821 O O . TYR A 1 99 ? 6.129 -23 -5.812 1 86.62 99 TYR A O 1
ATOM 829 N N . GLU A 1 100 ? 6.168 -24 -3.799 1 79.75 100 GLU A N 1
ATOM 830 C CA . GLU A 1 100 ? 6.254 -25.344 -4.375 1 79.75 100 GLU A CA 1
ATOM 831 C C . GLU A 1 100 ? 4.871 -25.969 -4.512 1 79.75 100 GLU A C 1
ATOM 833 O O . GLU A 1 100 ? 4.129 -26.062 -3.529 1 79.75 100 GLU A O 1
ATOM 838 N N . ILE A 1 101 ? 4.41 -26.141 -5.734 1 74.62 101 ILE A N 1
ATOM 839 C CA . ILE A 1 101 ? 3.119 -26.781 -5.973 1 74.62 101 ILE A CA 1
ATOM 840 C C . ILE A 1 101 ? 3.264 -28.297 -5.848 1 74.62 101 ILE A C 1
ATOM 842 O O . ILE A 1 101 ? 4.027 -28.922 -6.586 1 74.62 101 ILE A O 1
ATOM 846 N N . LYS A 1 102 ? 3.004 -28.797 -4.684 1 66.88 102 LYS A N 1
ATOM 847 C CA . LYS A 1 102 ? 2.99 -30.25 -4.555 1 66.88 102 LYS A CA 1
ATOM 848 C C . LYS A 1 102 ? 1.681 -30.844 -5.078 1 66.88 102 LYS A C 1
ATOM 850 O O . LYS A 1 102 ? 0.627 -30.203 -4.973 1 66.88 102 LYS A O 1
ATOM 855 N N . ASN A 1 103 ? 1.588 -31.641 -6.121 1 54.69 103 ASN A N 1
ATOM 856 C CA . ASN A 1 103 ? 0.402 -32.344 -6.598 1 54.69 103 ASN A CA 1
ATOM 857 C C . ASN A 1 103 ? -0.482 -32.781 -5.438 1 54.69 103 ASN A C 1
ATOM 859 O O . ASN A 1 103 ? -1.304 -33.688 -5.598 1 54.69 103 ASN A O 1
ATOM 863 N N . GLU A 1 104 ? -0.345 -32.344 -4.477 1 45.38 104 GLU A N 1
ATOM 864 C CA . GLU A 1 104 ? -1.139 -33 -3.443 1 45.38 104 GLU A CA 1
ATOM 865 C C . GLU A 1 104 ? -2.633 -32.781 -3.676 1 45.38 104 GLU A C 1
ATOM 867 O O . GLU A 1 104 ? -3.033 -31.844 -4.34 1 45.38 104 GLU A O 1
ATOM 872 N N . ASN A 1 105 ? -3.625 -33.812 -3.297 1 41.03 105 ASN A N 1
ATOM 873 C CA . ASN A 1 105 ? -5.059 -33.781 -3.016 1 41.03 105 ASN A CA 1
ATOM 874 C C . ASN A 1 105 ? -5.48 -32.5 -2.305 1 41.03 105 ASN A C 1
ATOM 876 O O . ASN A 1 105 ? -6.434 -31.859 -2.721 1 41.03 105 ASN A O 1
ATOM 880 N N . GLU A 1 106 ? -5.629 -32.438 -0.829 1 36.56 106 GLU A N 1
ATOM 881 C CA . GLU A 1 106 ? -6.574 -31.828 0.095 1 36.56 106 GLU A CA 1
ATOM 882 C C . GLU A 1 106 ? -6.191 -30.375 0.382 1 36.56 106 GLU A C 1
ATOM 884 O O . GLU A 1 106 ? -5.367 -30.109 1.259 1 36.56 106 GLU A O 1
ATOM 889 N N . THR A 1 107 ? -5.871 -29.688 -0.309 1 38.72 107 THR A N 1
ATOM 890 C CA . THR A 1 107 ? -5.512 -28.359 0.188 1 38.72 107 THR A CA 1
ATOM 891 C C . THR A 1 107 ? -6.727 -27.672 0.802 1 38.72 107 THR A C 1
ATOM 893 O O . THR A 1 107 ? -7.668 -27.312 0.092 1 38.72 107 THR A O 1
ATOM 896 N N . THR A 1 108 ? -7.254 -28.188 1.901 1 32.78 108 THR A N 1
ATOM 897 C CA . THR A 1 108 ? -8.383 -27.656 2.654 1 32.78 108 THR A CA 1
ATOM 898 C C . THR A 1 108 ? -8.117 -26.219 3.068 1 32.78 108 THR A C 1
ATOM 900 O O . THR A 1 108 ? -7.227 -25.938 3.875 1 32.78 108 THR A O 1
ATOM 903 N N . PHE A 1 109 ? -8.031 -25.359 2.256 1 34.41 109 PHE A N 1
ATOM 904 C CA . PHE A 1 109 ? -8.023 -23.969 2.703 1 34.41 109 PHE A CA 1
ATOM 905 C C . PHE A 1 109 ? -9.188 -23.703 3.654 1 34.41 109 PHE A C 1
ATOM 907 O O . PHE A 1 109 ? -10.352 -23.797 3.26 1 34.41 109 PHE A O 1
ATOM 914 N N . SER A 1 110 ? -9.125 -24.234 4.848 1 29.84 110 SER A N 1
ATOM 915 C CA . SER A 1 110 ? -10.211 -23.984 5.789 1 29.84 110 SER A CA 1
ATOM 916 C C . SER A 1 110 ? -10.656 -22.531 5.742 1 29.84 110 SER A C 1
ATOM 918 O O . SER A 1 110 ? -9.82 -21.625 5.809 1 29.84 110 SER A O 1
ATOM 920 N N . LYS A 1 111 ? -11.703 -22.234 5.062 1 34.69 111 LYS A N 1
ATOM 921 C CA . LYS A 1 111 ? -12.5 -21.031 5.309 1 34.69 111 LYS A CA 1
ATOM 922 C C . LYS A 1 111 ? -12.281 -20.516 6.727 1 34.69 111 LYS A C 1
ATOM 924 O O . LYS A 1 111 ? -12.828 -19.469 7.098 1 34.69 111 LYS A O 1
ATOM 929 N N . ALA A 1 112 ? -11.781 -21.328 7.668 1 32.22 112 ALA A N 1
ATOM 930 C CA . ALA A 1 112 ? -11.68 -21.047 9.102 1 32.22 112 ALA A CA 1
ATOM 931 C C . ALA A 1 112 ? -10.734 -19.891 9.375 1 32.22 112 ALA A C 1
ATOM 933 O O . ALA A 1 112 ? -10.711 -19.344 10.484 1 32.22 112 ALA A O 1
ATOM 934 N N . PHE A 1 113 ? -9.898 -19.625 8.586 1 31.62 113 PHE A N 1
ATOM 935 C CA . PHE A 1 113 ? -8.898 -18.625 8.906 1 31.62 113 PHE A CA 1
ATOM 936 C C . PHE A 1 113 ? -9.539 -17.234 8.984 1 31.62 113 PHE A C 1
ATOM 938 O O . PHE A 1 113 ? -9.047 -16.359 9.695 1 31.62 113 PHE A O 1
ATOM 945 N N . PHE A 1 114 ? -10.367 -16.938 8.062 1 34.16 114 PHE A N 1
ATOM 946 C CA . PHE A 1 114 ? -11.008 -15.625 8.172 1 34.16 114 PHE A CA 1
ATOM 947 C C . PHE A 1 114 ? -11.844 -15.531 9.445 1 34.16 114 PHE A C 1
ATOM 949 O O . PHE A 1 114 ? -12.133 -14.438 9.922 1 34.16 114 PHE A O 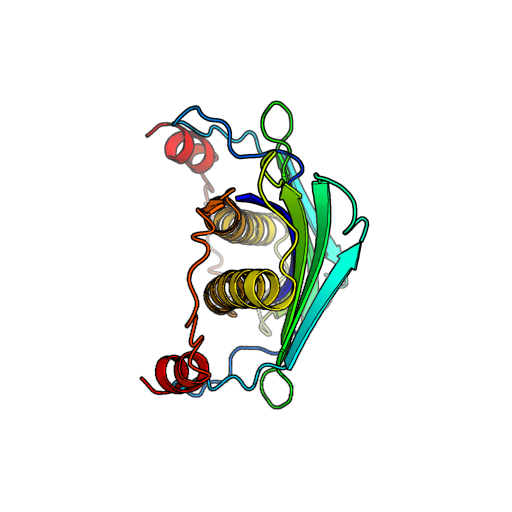1
ATOM 956 N N . GLU A 1 115 ? -12.281 -16.641 9.93 1 30.89 115 GLU A N 1
ATOM 957 C CA . GLU A 1 115 ? -13.117 -16.578 11.125 1 30.89 115 GLU A CA 1
ATOM 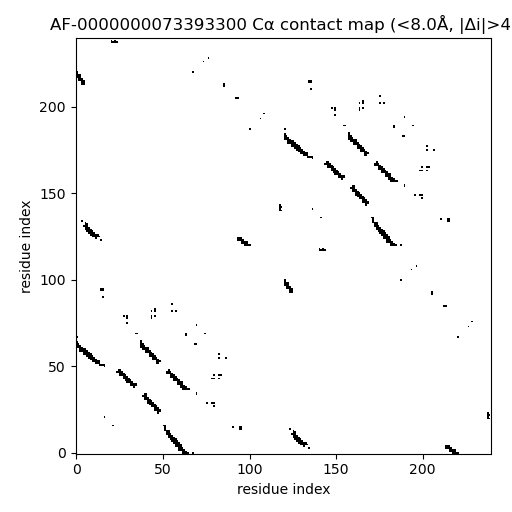958 C C . GLU A 1 115 ? -12.289 -16.234 12.359 1 30.89 115 GLU A C 1
ATOM 960 O O . GLU A 1 115 ? -12.75 -15.508 13.242 1 30.89 115 GLU A O 1
ATOM 965 N N . ASN A 1 116 ? -11.109 -16.844 12.602 1 32.28 116 ASN A N 1
ATOM 966 C CA . ASN A 1 116 ? -10.414 -16.609 13.859 1 32.28 116 ASN A CA 1
ATOM 967 C C . ASN A 1 116 ? -9.656 -15.289 13.852 1 32.28 116 ASN A C 1
ATOM 969 O O . ASN A 1 116 ? -9.156 -14.844 14.883 1 32.28 116 ASN A O 1
ATOM 973 N N . GLN A 1 117 ? -9 -14.891 12.906 1 32.12 117 GLN A N 1
ATOM 974 C CA . GLN A 1 117 ? -8.273 -13.641 13.094 1 32.12 117 GLN A CA 1
ATOM 975 C C . GLN A 1 117 ? -9.234 -12.484 13.367 1 32.12 117 GLN A C 1
ATOM 977 O O . GLN A 1 117 ? -8.797 -11.367 13.672 1 32.12 117 GLN A O 1
ATOM 982 N N . LEU A 1 118 ? -10.445 -12.688 13.062 1 27.92 118 LEU A N 1
ATOM 983 C CA . LEU A 1 118 ? -11.383 -11.656 13.5 1 27.92 118 LEU A CA 1
ATOM 984 C C . LEU A 1 118 ? -11.672 -11.789 14.992 1 27.92 118 LEU A C 1
ATOM 986 O O . LEU A 1 118 ? -12.336 -10.93 15.578 1 27.92 118 LEU A O 1
ATOM 990 N N . ILE A 1 119 ? -11.641 -13.094 15.523 1 26.28 119 ILE A N 1
ATOM 991 C CA . ILE A 1 119 ? -12.219 -13.305 16.844 1 26.28 119 ILE A CA 1
ATOM 992 C C . ILE A 1 119 ? -11.188 -12.961 17.922 1 26.28 119 ILE A C 1
ATOM 994 O O . ILE A 1 119 ? -11.547 -12.711 19.078 1 26.28 119 ILE A O 1
ATOM 998 N N . ASN A 1 120 ? -9.844 -13.203 17.734 1 24.62 120 ASN A N 1
ATOM 999 C CA . ASN A 1 120 ? -9.234 -12.914 19.016 1 24.62 120 ASN A CA 1
ATOM 1000 C C . ASN A 1 120 ? -8.938 -11.43 19.188 1 24.62 120 ASN A C 1
ATOM 1002 O O . ASN A 1 120 ? -8.438 -10.781 18.266 1 24.62 120 ASN A O 1
ATOM 1006 N N . MET B 1 1 ? 6.504 -22.406 -8.5 1 91.06 1 MET B N 1
ATOM 1007 C CA . MET B 1 1 ? 5.773 -21.219 -8.945 1 91.06 1 MET B CA 1
ATOM 1008 C C . MET B 1 1 ? 6.262 -19.984 -8.219 1 91.06 1 MET B C 1
ATOM 1010 O O . MET B 1 1 ? 6.512 -20.016 -7.016 1 91.06 1 MET B O 1
ATOM 1014 N N . GLU B 1 2 ? 6.406 -18.828 -9.008 1 92.44 2 GLU B N 1
ATOM 1015 C CA . GLU B 1 2 ? 6.82 -17.562 -8.43 1 92.44 2 GLU B CA 1
ATOM 1016 C C . GLU B 1 2 ? 5.715 -16.516 -8.555 1 92.44 2 GLU B C 1
ATOM 1018 O O . GLU B 1 2 ? 5.109 -16.359 -9.617 1 92.44 2 GLU B O 1
ATOM 1023 N N . ILE B 1 3 ? 5.457 -15.914 -7.453 1 94.06 3 ILE B N 1
ATOM 1024 C CA . ILE B 1 3 ? 4.465 -14.844 -7.461 1 94.06 3 ILE B CA 1
ATOM 1025 C C . ILE B 1 3 ? 5.16 -13.492 -7.316 1 94.06 3 ILE B C 1
ATOM 1027 O O . ILE B 1 3 ? 5.918 -13.281 -6.363 1 94.06 3 ILE B O 1
ATOM 1031 N N . HIS B 1 4 ? 4.945 -12.578 -8.273 1 94 4 HIS B N 1
ATOM 1032 C CA . HIS B 1 4 ? 5.492 -11.227 -8.281 1 94 4 HIS B CA 1
ATOM 1033 C C . HIS B 1 4 ? 4.387 -10.188 -8.125 1 94 4 HIS B C 1
ATOM 1035 O O . HIS B 1 4 ? 3.439 -10.156 -8.914 1 94 4 HIS B O 1
ATOM 1041 N N . ILE B 1 5 ? 4.516 -9.406 -7.09 1 95.31 5 ILE B N 1
ATOM 1042 C CA . ILE B 1 5 ? 3.617 -8.266 -6.938 1 95.31 5 ILE B CA 1
ATOM 1043 C C . ILE B 1 5 ? 4.211 -7.047 -7.637 1 95.31 5 ILE B C 1
ATOM 1045 O O . ILE B 1 5 ? 5.352 -6.664 -7.367 1 95.31 5 ILE B O 1
ATOM 1049 N N . GLU B 1 6 ? 3.398 -6.402 -8.516 1 95.19 6 GLU B N 1
ATOM 1050 C CA . GLU B 1 6 ? 3.916 -5.281 -9.297 1 95.19 6 GLU B CA 1
ATOM 1051 C C . GLU B 1 6 ? 3.213 -3.98 -8.922 1 95.19 6 GLU B C 1
ATOM 1053 O O . GLU B 1 6 ? 3.803 -2.9 -9.023 1 95.19 6 GLU B O 1
ATOM 1058 N N . LYS B 1 7 ? 1.977 -4.051 -8.562 1 96.75 7 LYS B N 1
ATOM 1059 C CA . LYS B 1 7 ? 1.197 -2.879 -8.18 1 96.75 7 LYS B CA 1
ATOM 1060 C C . LYS B 1 7 ? 0.308 -3.182 -6.977 1 96.75 7 LYS B C 1
ATOM 1062 O O . LYS B 1 7 ? -0.272 -4.266 -6.887 1 96.75 7 LYS B O 1
ATOM 1067 N N . VAL B 1 8 ? 0.228 -2.256 -6.094 1 97.62 8 VAL B N 1
ATOM 1068 C CA . VAL B 1 8 ? -0.712 -2.301 -4.977 1 97.62 8 VAL B CA 1
ATOM 1069 C C . VAL B 1 8 ? -1.464 -0.976 -4.883 1 97.62 8 VAL B C 1
ATOM 1071 O O . VAL B 1 8 ? -0.86 0.096 -4.977 1 97.62 8 VAL B O 1
ATOM 1074 N N . GLY B 1 9 ? -2.754 -1.08 -4.781 1 97.81 9 GLY B N 1
ATOM 1075 C CA . GLY B 1 9 ? -3.584 0.088 -4.535 1 97.81 9 GLY B CA 1
ATOM 1076 C C . GLY B 1 9 ? -4.516 -0.084 -3.352 1 97.81 9 GLY B C 1
ATOM 1077 O O . GLY B 1 9 ? -5.195 -1.107 -3.23 1 97.81 9 GLY B O 1
ATOM 1078 N N . LEU B 1 10 ? -4.496 0.878 -2.498 1 97.19 10 LEU B N 1
ATOM 1079 C CA . LEU B 1 10 ? -5.395 0.903 -1.35 1 97.19 10 LEU B CA 1
ATOM 1080 C C . LEU B 1 10 ? -6.266 2.154 -1.368 1 97.19 10 LEU B C 1
ATOM 1082 O O . LEU B 1 10 ? -5.773 3.256 -1.615 1 97.19 10 LEU B O 1
ATOM 1086 N N . ILE B 1 11 ? -7.516 1.969 -1.188 1 95.5 11 ILE B N 1
ATOM 1087 C CA . ILE B 1 11 ? -8.445 3.07 -0.974 1 95.5 11 ILE B CA 1
ATOM 1088 C C . ILE B 1 11 ? -9.156 2.896 0.369 1 95.5 11 ILE B C 1
ATOM 1090 O O . ILE B 1 11 ? -9.758 1.852 0.63 1 95.5 11 ILE B O 1
ATOM 1094 N N . ARG B 1 12 ? -8.992 3.857 1.209 1 89.88 12 ARG B N 1
ATOM 1095 C CA . ARG B 1 12 ? -9.617 3.912 2.527 1 89.88 12 ARG B CA 1
ATOM 1096 C C . ARG B 1 12 ? -10.312 5.254 2.748 1 89.88 12 ARG B C 1
ATOM 1098 O O . ARG B 1 12 ? -9.648 6.285 2.877 1 89.88 12 ARG B O 1
ATOM 1105 N N . LEU B 1 13 ? -11.547 5.258 2.857 1 80.5 13 LEU B N 1
ATOM 1106 C CA . LEU B 1 13 ? -12.25 6.535 2.859 1 80.5 13 LEU B CA 1
ATOM 1107 C C . LEU B 1 13 ? -12.555 6.984 4.285 1 80.5 13 LEU B C 1
ATOM 1109 O O . LEU B 1 13 ? -12.75 8.172 4.535 1 80.5 13 LEU B O 1
ATOM 1113 N N . ASN B 1 14 ? -12.539 6.02 5.195 1 78.5 14 ASN B N 1
ATOM 1114 C CA . ASN B 1 14 ? -12.891 6.371 6.57 1 78.5 14 ASN B CA 1
ATOM 1115 C C . ASN B 1 14 ? -11.781 5.992 7.547 1 78.5 14 ASN B C 1
ATOM 1117 O O . ASN B 1 14 ? -11 5.078 7.281 1 78.5 14 ASN B O 1
ATOM 1121 N N . PRO B 1 15 ? -11.711 6.793 8.641 1 74.88 15 PRO B N 1
ATOM 1122 C CA . PRO B 1 15 ? -10.758 6.406 9.68 1 74.88 15 PRO B CA 1
ATOM 1123 C C . PRO B 1 15 ? -11.078 5.051 10.305 1 74.88 15 PRO B C 1
ATOM 1125 O O . PRO B 1 15 ? -12.156 4.496 10.062 1 74.88 15 PRO B O 1
ATOM 1128 N N . ASN B 1 16 ? -10.031 4.504 11.055 1 71.31 16 ASN B N 1
ATOM 1129 C CA . ASN B 1 16 ? -10.273 3.258 11.773 1 71.31 16 ASN B CA 1
ATOM 1130 C C . ASN B 1 16 ? -11.406 3.406 12.781 1 71.31 16 ASN B C 1
ATOM 1132 O O . ASN B 1 16 ? -11.508 4.426 13.469 1 71.31 16 ASN B O 1
ATOM 1136 N N . PRO B 1 17 ? -12.25 2.381 12.656 1 66.81 17 PRO B N 1
ATOM 1137 C CA . PRO B 1 17 ? -13.273 2.428 13.703 1 66.81 17 PRO B CA 1
ATOM 1138 C C . PRO B 1 17 ? -12.688 2.389 15.109 1 66.81 17 PRO B C 1
ATOM 1140 O O . PRO B 1 17 ? -11.609 1.828 15.32 1 66.81 17 PRO B O 1
ATOM 1143 N N . LYS B 1 18 ? -13.18 3.234 15.961 1 61.88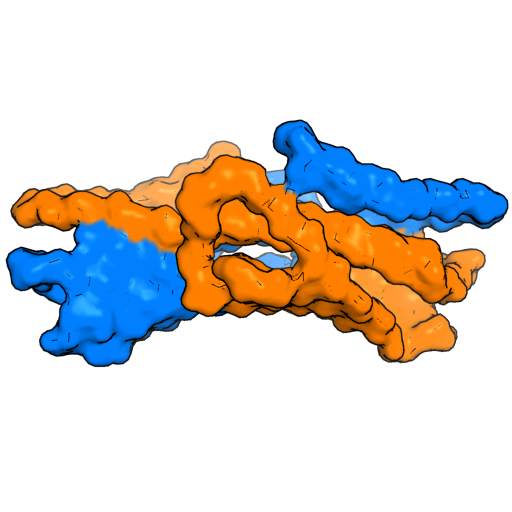 18 LYS B N 1
ATOM 1144 C CA . LYS B 1 18 ? -12.727 3.346 17.344 1 61.88 18 LYS B CA 1
ATOM 1145 C C . LYS B 1 18 ? -12.758 1.989 18.047 1 61.88 18 LYS B C 1
ATOM 1147 O O . LYS B 1 18 ? -12 1.757 19 1 61.88 18 LYS B O 1
ATOM 1152 N N . ASN B 1 19 ? -13.625 1.214 17.609 1 57.62 19 ASN B N 1
ATOM 1153 C CA . ASN B 1 19 ? -13.773 -0.038 18.328 1 57.62 19 ASN B CA 1
ATOM 1154 C C . ASN B 1 19 ? -12.68 -1.036 17.969 1 57.62 19 ASN B C 1
ATOM 1156 O O . ASN B 1 19 ? -12.219 -1.069 16.828 1 57.62 19 ASN B O 1
ATOM 1160 N N . LYS B 1 20 ? -12.062 -1.679 19.031 1 58.25 20 LYS B N 1
ATOM 1161 C CA . LYS B 1 20 ? -10.875 -2.531 19.125 1 58.25 20 LYS B CA 1
ATOM 1162 C C . LYS B 1 20 ? -11 -3.744 18.203 1 58.25 20 LYS B C 1
ATOM 1164 O O . LYS B 1 20 ? -10 -4.234 17.688 1 58.25 20 LYS B O 1
ATOM 1169 N N . GLN B 1 21 ? -12.211 -4.215 18 1 62.19 21 GLN B N 1
ATOM 1170 C CA . GLN B 1 21 ? -12.195 -5.48 17.266 1 62.19 21 GLN B CA 1
ATOM 1171 C C . GLN B 1 21 ? -12.602 -5.281 15.812 1 62.19 21 GLN B C 1
ATOM 1173 O O . GLN B 1 21 ? -13.781 -5.145 15.5 1 62.19 21 GLN B O 1
ATOM 1178 N N . LEU B 1 22 ? -11.68 -4.977 15.023 1 64.81 22 LEU B N 1
ATOM 1179 C CA . LEU B 1 22 ? -11.945 -4.82 13.602 1 64.81 22 LEU B CA 1
ATOM 1180 C C . LEU B 1 22 ? -12.297 -6.164 12.969 1 64.81 22 LEU B C 1
ATOM 1182 O O . LEU B 1 22 ? -11.5 -7.105 13.008 1 64.81 22 LEU B O 1
ATOM 1186 N N . THR B 1 23 ? -13.695 -6.348 12.789 1 70.5 23 THR B N 1
ATOM 1187 C CA . THR B 1 23 ? -14.117 -7.5 12 1 70.5 23 THR B CA 1
ATOM 1188 C C . THR B 1 23 ? -14.289 -7.121 10.531 1 70.5 23 THR B C 1
ATOM 1190 O O . THR B 1 23 ? -15.039 -6.195 10.203 1 70.5 23 THR B O 1
ATOM 1193 N N . LEU B 1 24 ? -13.516 -7.785 9.719 1 76.31 24 LEU B N 1
ATOM 1194 C CA . LEU B 1 24 ? -13.609 -7.512 8.289 1 76.31 24 LEU B CA 1
ATOM 1195 C C . LEU B 1 24 ? -14.398 -8.609 7.582 1 76.31 24 LEU B C 1
ATOM 1197 O O . LEU B 1 24 ? -14.188 -9.797 7.836 1 76.31 24 LEU B O 1
ATOM 1201 N N . ASN B 1 25 ? -15.469 -8.273 6.918 1 80.88 25 ASN B N 1
ATOM 1202 C CA . ASN B 1 25 ? -16.141 -9.141 5.961 1 80.88 25 ASN B CA 1
ATOM 1203 C C . ASN B 1 25 ? -15.664 -8.883 4.535 1 80.88 25 ASN B C 1
ATOM 1205 O O . ASN B 1 25 ? -16.266 -8.086 3.809 1 80.88 25 ASN B O 1
ATOM 1209 N N . LEU B 1 26 ? -14.68 -9.594 4.188 1 87.12 26 LEU B N 1
ATOM 1210 C CA . LEU B 1 26 ? -13.984 -9.258 2.949 1 87.12 26 LEU B CA 1
ATOM 1211 C C . LEU B 1 26 ? -14.602 -9.992 1.764 1 87.12 26 LEU B C 1
ATOM 1213 O O . LEU B 1 26 ? -14.766 -11.211 1.806 1 87.12 26 LEU B O 1
ATOM 1217 N N . ASP B 1 27 ? -15.031 -9.18 0.769 1 92 27 ASP B N 1
ATOM 1218 C CA . ASP B 1 27 ? -15.266 -9.703 -0.572 1 92 27 ASP B CA 1
ATOM 1219 C C . ASP B 1 27 ? -13.977 -9.695 -1.395 1 92 27 ASP B C 1
ATOM 1221 O O . ASP B 1 27 ? -13.141 -8.797 -1.241 1 92 27 ASP B O 1
ATOM 1225 N N . TRP B 1 28 ? -13.891 -10.82 -2.139 1 94.19 28 TRP B N 1
ATOM 1226 C CA . TRP B 1 28 ? -12.664 -10.859 -2.932 1 94.19 28 TRP B CA 1
ATOM 1227 C C . TRP B 1 28 ? -12.938 -11.383 -4.336 1 94.19 28 TRP B C 1
ATOM 1229 O O . TRP B 1 28 ? -13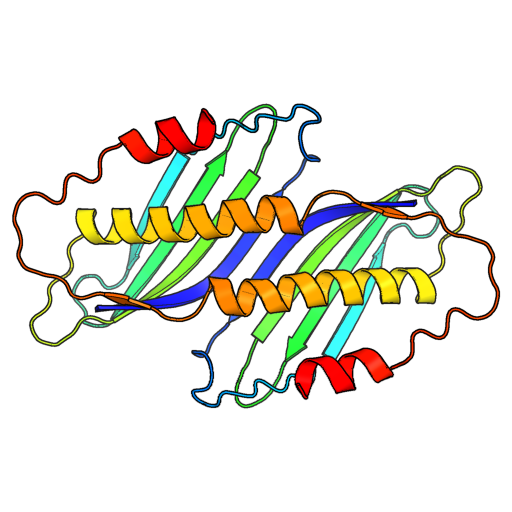.945 -12.062 -4.562 1 94.19 28 TRP B O 1
ATOM 1239 N N . SER B 1 29 ? -12.07 -10.969 -5.246 1 96.75 29 SER B N 1
ATOM 1240 C CA . SER B 1 29 ? -12.047 -11.516 -6.602 1 96.75 29 SER B CA 1
ATOM 1241 C C . SER B 1 29 ? -10.625 -11.594 -7.141 1 96.75 29 SER B C 1
ATOM 1243 O O . SER B 1 29 ? -9.781 -10.758 -6.812 1 96.75 29 SER B O 1
ATOM 1245 N N . VAL B 1 30 ? -10.375 -12.672 -7.902 1 97.69 30 VAL B N 1
ATOM 1246 C CA . VAL B 1 30 ? -9.102 -12.82 -8.602 1 97.69 30 VAL B CA 1
ATOM 1247 C C . VAL B 1 30 ? -9.352 -13.07 -10.086 1 97.69 30 VAL B C 1
ATOM 1249 O O . VAL B 1 30 ? -10.109 -13.977 -10.453 1 97.69 30 VAL B O 1
ATOM 1252 N N . ASP B 1 31 ? -8.742 -12.234 -10.875 1 98.25 31 ASP B N 1
ATOM 1253 C CA . ASP B 1 31 ? -8.805 -12.398 -12.328 1 98.25 31 ASP B CA 1
ATOM 1254 C C . ASP B 1 31 ? -7.426 -12.703 -12.906 1 98.25 31 ASP B C 1
ATOM 1256 O O . ASP B 1 31 ? -6.406 -12.289 -12.344 1 98.25 31 ASP B O 1
ATOM 1260 N N . TYR B 1 32 ? -7.469 -13.477 -14.016 1 98 32 TYR B N 1
ATOM 1261 C CA . TYR B 1 32 ? -6.219 -13.898 -14.641 1 98 32 TYR B CA 1
ATOM 1262 C C . TYR B 1 32 ? -6.215 -13.57 -16.125 1 98 32 TYR B C 1
ATOM 1264 O O . TYR B 1 32 ? -7.27 -13.57 -16.781 1 98 32 TYR B O 1
ATOM 1272 N N . GLU B 1 33 ? -5.086 -13.25 -16.609 1 97.5 33 GLU B N 1
ATOM 1273 C CA . GLU B 1 33 ? -4.824 -13.156 -18.047 1 97.5 33 GLU B CA 1
ATOM 1274 C C . GLU B 1 33 ? -3.656 -14.047 -18.453 1 97.5 33 GLU B C 1
ATOM 1276 O O . GLU B 1 33 ? -2.727 -14.266 -17.672 1 97.5 33 GLU B O 1
ATOM 1281 N N . ASN B 1 34 ? -3.617 -14.648 -19.688 1 96.5 34 ASN B N 1
ATOM 1282 C CA . ASN B 1 34 ? -2.549 -15.461 -20.25 1 96.5 34 ASN B CA 1
ATOM 1283 C C . ASN B 1 34 ? -2.363 -16.766 -19.484 1 96.5 34 ASN B C 1
ATOM 1285 O O . ASN B 1 34 ? -1.235 -17.141 -19.172 1 96.5 34 ASN B O 1
ATOM 1289 N N . THR B 1 35 ? -3.502 -17.406 -19.188 1 94.56 35 THR B N 1
ATOM 1290 C CA . THR B 1 35 ? -3.479 -18.578 -18.328 1 94.56 35 THR B CA 1
ATOM 1291 C C . THR B 1 35 ? -2.898 -19.781 -19.062 1 94.56 35 THR B C 1
ATOM 1293 O O . THR B 1 35 ? -2.57 -20.797 -18.453 1 94.56 35 THR B O 1
ATOM 1296 N N . ASP B 1 36 ? -2.793 -19.703 -20.312 1 92.06 36 ASP B N 1
ATOM 1297 C CA . ASP B 1 36 ? -2.229 -20.766 -21.125 1 92.06 36 ASP B CA 1
ATOM 1298 C C . ASP B 1 36 ? -0.714 -20.609 -21.266 1 92.06 36 ASP B C 1
ATOM 1300 O O . ASP B 1 36 ? -0.054 -21.438 -21.891 1 92.06 36 ASP B O 1
ATOM 1304 N N . GLN B 1 37 ? -0.112 -19.578 -20.656 1 93.19 37 GLN B N 1
ATOM 1305 C CA . GLN B 1 37 ? 1.316 -19.297 -20.734 1 93.19 37 GLN B CA 1
ATOM 1306 C C . GLN B 1 37 ? 2.004 -19.594 -19.406 1 93.19 37 GLN B C 1
ATOM 1308 O O . GLN B 1 37 ? 1.338 -19.844 -18.391 1 93.19 37 GLN B O 1
ATOM 1313 N N . LYS B 1 38 ? 3.34 -19.641 -19.516 1 94.12 38 LYS B N 1
ATOM 1314 C CA . LYS B 1 38 ? 4.141 -19.891 -18.312 1 94.12 38 LYS B CA 1
ATOM 1315 C C . LYS B 1 38 ? 4.152 -18.656 -17.406 1 94.12 38 LYS B C 1
ATOM 1317 O O . LYS B 1 38 ? 4.465 -18.75 -16.219 1 94.12 38 LYS B O 1
ATOM 1322 N N . VAL B 1 39 ? 3.951 -17.562 -18.031 1 95.31 39 VAL B N 1
ATOM 1323 C CA . VAL B 1 39 ? 3.822 -16.312 -17.281 1 95.31 39 VAL B CA 1
ATOM 1324 C C . VAL B 1 39 ? 2.398 -15.773 -17.406 1 95.31 39 VAL B C 1
ATOM 1326 O O . VAL B 1 39 ? 1.936 -15.477 -18.5 1 95.31 39 VAL B O 1
ATOM 1329 N N . LEU B 1 40 ? 1.714 -15.75 -16.297 1 97 40 LEU B N 1
ATOM 1330 C CA . LEU B 1 40 ? 0.362 -15.203 -16.312 1 97 40 LEU B CA 1
ATOM 1331 C C . LEU B 1 40 ? 0.261 -13.969 -15.43 1 97 40 LEU B C 1
ATOM 1333 O O . LEU B 1 40 ? 1.066 -13.789 -14.516 1 97 40 LEU B O 1
ATOM 1337 N N . ASN B 1 41 ? -0.674 -13.086 -15.812 1 97.62 41 ASN B N 1
ATOM 1338 C CA . ASN B 1 41 ? -0.976 -11.891 -15.031 1 97.62 41 ASN B CA 1
ATOM 1339 C C . ASN B 1 41 ? -2.178 -12.102 -14.117 1 97.62 41 ASN B C 1
ATOM 1341 O O . ASN B 1 41 ? -3.08 -12.875 -14.445 1 97.62 41 ASN B O 1
ATOM 1345 N N . TYR B 1 42 ? -2.139 -11.438 -13 1 97.81 42 TYR B N 1
ATOM 1346 C CA . TYR B 1 42 ? -3.301 -11.531 -12.117 1 97.81 42 TYR B CA 1
ATOM 1347 C C . TYR B 1 42 ? -3.689 -10.156 -11.586 1 97.81 42 TYR B C 1
ATOM 1349 O O . TYR B 1 42 ? -2.855 -9.25 -11.523 1 97.81 42 TYR B O 1
ATOM 1357 N N . ASP B 1 43 ? -4.996 -10.016 -11.273 1 98.25 43 ASP B N 1
ATOM 1358 C CA . ASP B 1 43 ? -5.598 -8.922 -10.523 1 98.25 43 ASP B CA 1
ATOM 1359 C C . ASP B 1 43 ? -6.41 -9.438 -9.344 1 98.25 43 ASP B C 1
ATOM 1361 O O . ASP B 1 43 ? -7.406 -10.133 -9.523 1 98.25 43 ASP B O 1
ATOM 1365 N N . CYS B 1 44 ? -5.926 -9.133 -8.18 1 98.38 44 CYS B N 1
ATOM 1366 C CA . CYS B 1 44 ? -6.617 -9.523 -6.953 1 98.38 44 CYS B CA 1
ATOM 1367 C C . CYS B 1 44 ? -7.215 -8.312 -6.25 1 98.38 44 CYS B C 1
ATOM 1369 O O . CYS B 1 44 ? -6.508 -7.344 -5.969 1 98.38 44 CYS B O 1
ATOM 1371 N N . ILE B 1 45 ? -8.531 -8.406 -5.957 1 98.12 45 ILE B N 1
ATOM 1372 C CA . ILE B 1 45 ? -9.219 -7.297 -5.301 1 98.12 45 ILE B CA 1
ATOM 1373 C C . ILE B 1 45 ? -9.852 -7.781 -4 1 98.12 45 ILE B C 1
ATOM 1375 O O . ILE B 1 45 ? -10.523 -8.812 -3.975 1 98.12 45 ILE B O 1
ATOM 1379 N N . LEU B 1 46 ? -9.594 -7.07 -2.949 1 96.25 46 LEU B N 1
ATOM 1380 C CA . LEU B 1 46 ? -10.266 -7.238 -1.666 1 96.25 46 LEU B CA 1
ATOM 1381 C C . LEU B 1 46 ? -11.07 -5.996 -1.309 1 96.25 46 LEU B C 1
ATOM 1383 O O . LEU B 1 46 ? -10.586 -4.871 -1.462 1 96.25 46 LEU B O 1
ATOM 1387 N N . LYS B 1 47 ? -12.273 -6.238 -0.83 1 93.75 47 LYS B N 1
ATOM 1388 C CA . LYS B 1 47 ? -13.117 -5.117 -0.436 1 93.75 47 LYS B CA 1
ATOM 1389 C C . LYS B 1 47 ? -13.852 -5.41 0.87 1 93.75 47 LYS B C 1
ATOM 1391 O O . LYS B 1 47 ? -14.328 -6.527 1.083 1 93.75 47 LYS B O 1
ATOM 1396 N N . ASN B 1 48 ? -13.805 -4.48 1.712 1 88.38 48 ASN B N 1
ATOM 1397 C CA . ASN B 1 48 ? -14.688 -4.477 2.877 1 88.38 48 ASN B CA 1
ATOM 1398 C C . ASN B 1 48 ? -15.719 -3.354 2.799 1 88.38 48 ASN B C 1
ATOM 1400 O O . ASN B 1 48 ? -15.383 -2.223 2.447 1 88.38 48 ASN B O 1
ATOM 1404 N N . TYR B 1 49 ? -16.984 -3.836 3.066 1 79.31 49 TYR B N 1
ATOM 1405 C CA . TYR B 1 49 ? -18.047 -2.852 3.02 1 79.31 49 TYR B CA 1
ATOM 1406 C C . TYR B 1 49 ? -18.625 -2.604 4.41 1 79.31 49 TYR B C 1
ATOM 1408 O O . TYR B 1 49 ? -18.5 -3.445 5.301 1 79.31 49 TYR B O 1
ATOM 1416 N N . GLY B 1 50 ? -19.312 -1.389 4.594 1 76.44 50 GLY B N 1
ATOM 1417 C CA . GLY B 1 50 ? -19.984 -1.072 5.852 1 76.44 50 GLY B CA 1
ATOM 1418 C C . GLY B 1 50 ? -19.344 0.088 6.586 1 76.44 50 GLY B C 1
ATOM 1419 O O . GLY B 1 50 ? -19.078 1.139 5.996 1 76.44 50 GLY B O 1
ATOM 1420 N N . SER B 1 51 ? -19.016 -0.191 7.918 1 71.62 51 SER B N 1
ATOM 1421 C CA . SER B 1 51 ? -18.516 0.9 8.75 1 71.62 51 SER B CA 1
ATOM 1422 C C . SER B 1 51 ? -17.062 1.218 8.438 1 71.62 51 SER B C 1
ATOM 1424 O O . SER B 1 51 ? -16.594 2.322 8.719 1 71.62 51 SER B O 1
ATOM 1426 N N . PHE B 1 52 ? -16.406 0.255 7.844 1 81.06 52 PHE B N 1
ATOM 1427 C CA . PHE B 1 52 ? -15.008 0.46 7.484 1 81.06 52 PHE B CA 1
ATOM 1428 C C . PHE B 1 52 ? -14.773 0.114 6.02 1 81.06 52 PHE B C 1
ATOM 1430 O O . PHE B 1 52 ? -14.336 -0.994 5.703 1 81.06 52 PHE B O 1
ATOM 1437 N N . ASP B 1 53 ? -15.07 1.127 5.191 1 86.88 53 ASP B N 1
ATOM 1438 C CA . ASP B 1 53 ? -14.93 0.931 3.752 1 86.88 53 ASP B CA 1
ATOM 1439 C C . ASP B 1 53 ? -13.461 0.958 3.34 1 86.88 53 ASP B C 1
ATOM 1441 O O . ASP B 1 53 ? -12.781 1.972 3.512 1 86.88 53 ASP B O 1
ATOM 1445 N N . ILE B 1 54 ? -13.039 -0.163 2.844 1 91.81 54 ILE B N 1
ATOM 1446 C CA . ILE B 1 54 ? -11.656 -0.256 2.406 1 91.81 54 ILE B CA 1
ATOM 1447 C C . ILE B 1 54 ? -11.555 -1.195 1.206 1 91.81 54 ILE B C 1
ATOM 1449 O O . ILE B 1 54 ? -12.281 -2.184 1.12 1 91.81 54 ILE B O 1
ATOM 1453 N N . LYS B 1 55 ? -10.742 -0.766 0.266 1 95.31 55 LYS B N 1
ATOM 1454 C CA . LYS B 1 55 ? -10.5 -1.553 -0.939 1 95.31 55 LYS B CA 1
ATOM 1455 C C . LYS B 1 55 ? -9.008 -1.702 -1.208 1 95.31 55 LYS B C 1
ATOM 1457 O O . LYS B 1 55 ? -8.258 -0.723 -1.156 1 95.31 55 LYS B O 1
ATOM 1462 N N . LEU B 1 56 ? -8.602 -2.922 -1.413 1 97.31 56 LEU B N 1
ATOM 1463 C CA . LEU B 1 56 ? -7.227 -3.225 -1.804 1 97.31 56 LEU B CA 1
ATOM 1464 C C . LEU B 1 56 ? -7.191 -3.922 -3.158 1 97.31 56 LEU B C 1
ATOM 1466 O O . LEU B 1 56 ? -7.965 -4.848 -3.408 1 97.31 56 LEU B O 1
ATOM 1470 N N . LYS B 1 57 ? -6.352 -3.428 -4.023 1 98.31 57 LYS B N 1
ATOM 1471 C CA . LYS B 1 57 ? -6.078 -4.098 -5.293 1 98.31 57 LYS B CA 1
ATOM 1472 C C . LYS B 1 57 ? -4.602 -4.465 -5.41 1 98.31 57 LYS B C 1
ATOM 1474 O O . LYS B 1 57 ? -3.727 -3.637 -5.152 1 98.31 57 LYS B O 1
ATOM 1479 N N . VAL B 1 58 ? -4.312 -5.719 -5.734 1 98 58 VAL B N 1
ATOM 1480 C CA . VAL B 1 58 ? -2.959 -6.223 -5.938 1 98 58 VAL B CA 1
ATOM 1481 C C . VAL B 1 58 ? -2.832 -6.812 -7.34 1 98 58 VAL B C 1
ATOM 1483 O O . VAL B 1 58 ? -3.637 -7.656 -7.738 1 98 58 VAL B O 1
ATOM 1486 N N . GLU B 1 59 ? -1.863 -6.34 -8.086 1 97.94 59 GLU B N 1
ATOM 1487 C CA . GLU B 1 59 ? -1.609 -6.809 -9.445 1 97.94 59 GLU B CA 1
ATOM 1488 C C . GLU B 1 59 ? -0.18 -7.32 -9.594 1 97.94 59 GLU B C 1
ATOM 1490 O O . GLU B 1 59 ? 0.745 -6.785 -8.984 1 97.94 59 GLU B O 1
ATOM 1495 N N . GLY B 1 60 ? -0.052 -8.359 -10.453 1 97 60 GLY B N 1
ATOM 1496 C CA . GLY B 1 60 ? 1.289 -8.867 -10.695 1 97 60 GLY B CA 1
ATOM 1497 C C . GLY B 1 60 ? 1.319 -10.047 -11.648 1 97 60 GLY B C 1
ATOM 1498 O O . GLY B 1 60 ? 0.464 -10.164 -12.523 1 97 60 GLY B O 1
ATOM 1499 N N . ARG B 1 61 ? 2.375 -10.805 -11.523 1 96.25 61 ARG B N 1
ATOM 1500 C CA . ARG B 1 61 ? 2.574 -11.953 -12.406 1 96.25 61 ARG B CA 1
ATOM 1501 C C . ARG B 1 61 ? 2.875 -13.219 -11.609 1 96.25 61 ARG B C 1
ATOM 1503 O O . ARG B 1 61 ? 3.42 -13.141 -10.508 1 96.25 61 ARG B O 1
ATOM 1510 N N . ILE B 1 62 ? 2.465 -14.25 -12.18 1 95.75 62 ILE B N 1
ATOM 1511 C CA . ILE B 1 62 ? 2.852 -15.57 -11.711 1 95.75 62 ILE B CA 1
ATOM 1512 C C . ILE B 1 62 ? 3.713 -16.266 -12.766 1 95.75 62 ILE B C 1
ATOM 1514 O O . ILE B 1 62 ? 3.361 -16.281 -13.945 1 95.75 62 ILE B O 1
ATOM 1518 N N . ILE B 1 63 ? 4.816 -16.766 -12.344 1 94.88 63 ILE B N 1
ATOM 1519 C CA . ILE B 1 63 ? 5.707 -17.516 -13.234 1 94.88 63 ILE B CA 1
ATOM 1520 C C . ILE B 1 63 ? 5.684 -19 -12.859 1 94.88 63 ILE B C 1
ATOM 1522 O O . ILE B 1 63 ? 6.02 -19.359 -11.727 1 94.88 63 ILE B O 1
ATOM 1526 N N . LEU B 1 64 ? 5.297 -19.797 -13.828 1 94.19 64 LEU B N 1
ATOM 1527 C CA . LEU B 1 64 ? 5.234 -21.25 -13.617 1 94.19 64 LEU B CA 1
ATOM 1528 C C . LEU B 1 64 ? 6.488 -21.922 -14.148 1 94.19 64 LEU B C 1
ATOM 1530 O O . LEU B 1 64 ? 7.027 -21.531 -15.188 1 94.19 64 LEU B O 1
ATOM 1534 N N . GLU B 1 65 ? 6.891 -22.922 -13.43 1 88.38 65 GLU B N 1
ATOM 1535 C CA . GLU B 1 65 ? 7.977 -23.75 -13.93 1 88.38 65 GLU B CA 1
ATOM 1536 C C . GLU B 1 65 ? 7.484 -24.688 -15.031 1 88.38 65 GLU B C 1
ATOM 1538 O O . GLU B 1 65 ? 6.281 -24.781 -15.297 1 88.38 65 GLU B O 1
ATOM 1543 N N . GLU B 1 66 ? 8.414 -25.344 -15.727 1 84.19 66 GLU B N 1
ATOM 1544 C CA . GLU B 1 66 ? 8.164 -26.141 -16.922 1 84.19 66 GLU B CA 1
ATOM 1545 C C . GLU B 1 66 ? 7.098 -27.203 -16.672 1 84.19 66 GLU B C 1
ATOM 1547 O O . GLU B 1 66 ? 6.23 -27.438 -17.516 1 84.19 66 GLU B O 1
ATOM 1552 N N . TYR B 1 67 ? 7.055 -27.781 -15.516 1 83.25 67 TYR B N 1
ATOM 1553 C CA . TYR B 1 67 ? 6.156 -28.922 -15.297 1 83.25 67 TYR B CA 1
ATOM 1554 C C . TYR B 1 67 ? 4.926 -28.5 -14.508 1 83.25 67 TYR B C 1
ATOM 1556 O O . TYR B 1 67 ? 4.027 -29.297 -14.266 1 83.25 67 TYR B O 1
ATOM 1564 N N . GLU B 1 68 ? 4.883 -27.266 -14.281 1 86.75 68 GLU B N 1
ATOM 1565 C CA . GLU B 1 68 ? 3.752 -26.766 -13.5 1 86.75 68 GLU B CA 1
ATOM 1566 C C . GLU B 1 68 ? 2.629 -26.266 -14.406 1 86.75 68 GLU B C 1
ATOM 1568 O O . GLU B 1 68 ? 2.887 -25.719 -15.484 1 86.75 68 GLU B O 1
ATOM 1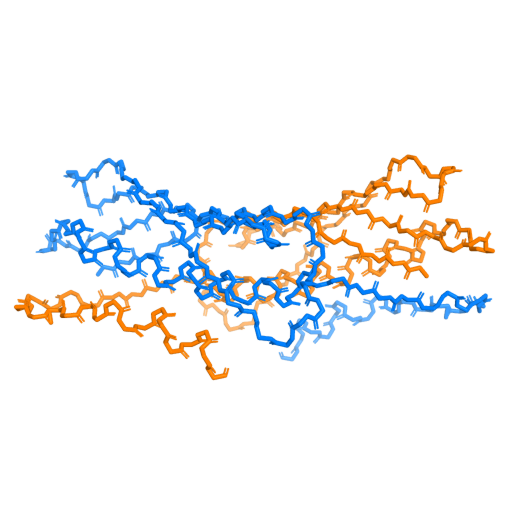573 N N . LYS B 1 69 ? 1.386 -26.562 -13.875 1 89 69 LYS B N 1
ATOM 1574 C CA . LYS B 1 69 ? 0.207 -26.094 -14.602 1 89 69 LYS B CA 1
ATOM 1575 C C . LYS B 1 69 ? -0.602 -25.109 -13.75 1 89 69 LYS B C 1
ATOM 1577 O O . LYS B 1 69 ? -0.578 -25.172 -12.523 1 89 69 LYS B O 1
ATOM 1582 N N . PHE B 1 70 ? -1.231 -24.234 -14.484 1 93 70 PHE B N 1
ATOM 1583 C CA . PHE B 1 70 ? -2.105 -23.25 -13.844 1 93 70 PHE B CA 1
ATOM 1584 C C . PHE B 1 70 ? -3.229 -23.953 -13.086 1 93 70 PHE B C 1
ATOM 1586 O O . PHE B 1 70 ? -3.932 -24.797 -13.648 1 93 70 PHE B O 1
ATOM 1593 N N . GLN B 1 71 ? -3.283 -23.641 -11.805 1 92.38 71 GLN B N 1
ATOM 1594 C CA . GLN B 1 71 ? -4.352 -24.125 -10.93 1 92.38 71 GLN B CA 1
ATOM 1595 C C . GLN B 1 71 ? -5.129 -22.969 -10.32 1 92.38 71 GLN B C 1
ATOM 1597 O O . GLN B 1 71 ? -4.754 -22.438 -9.266 1 92.38 71 GLN B O 1
ATOM 1602 N N . LYS B 1 72 ? -6.277 -22.703 -10.883 1 93.88 72 LYS B N 1
ATOM 1603 C CA . LYS B 1 72 ? -7.004 -21.469 -10.578 1 93.88 72 LYS B CA 1
ATOM 1604 C C . LYS B 1 72 ? -7.352 -21.391 -9.094 1 93.88 72 LYS B C 1
ATOM 1606 O O . LYS B 1 72 ? -7.105 -20.375 -8.453 1 93.88 72 LYS B O 1
ATOM 1611 N N . GLU B 1 73 ? -7.961 -22.453 -8.578 1 92.25 73 GLU B N 1
ATOM 1612 C CA . GLU B 1 73 ? -8.445 -22.422 -7.203 1 92.25 73 GLU B CA 1
ATOM 1613 C C . GLU B 1 73 ? -7.293 -22.281 -6.215 1 92.25 73 GLU B C 1
ATOM 1615 O O . GLU B 1 73 ? -7.34 -21.453 -5.301 1 92.25 73 GLU B O 1
ATOM 1620 N N . LEU B 1 74 ? -6.289 -23.062 -6.383 1 92.69 74 LEU B N 1
ATOM 1621 C CA . LEU B 1 74 ? -5.129 -23.031 -5.5 1 92.69 74 LEU B CA 1
ATOM 1622 C C . LEU B 1 74 ? -4.43 -21.672 -5.574 1 92.69 74 LEU B C 1
ATOM 1624 O O . LEU B 1 74 ? -4.113 -21.078 -4.539 1 92.69 74 LEU B O 1
ATOM 1628 N N . PHE B 1 75 ? -4.223 -21.188 -6.77 1 94.56 75 PHE B N 1
ATOM 1629 C CA . PHE B 1 75 ? -3.539 -19.922 -6.957 1 94.56 75 PHE B CA 1
ATOM 1630 C C . PHE B 1 75 ? -4.34 -18.781 -6.34 1 94.56 75 PHE B C 1
ATOM 1632 O O . PHE B 1 75 ? -3.777 -17.906 -5.68 1 94.56 75 PHE B O 1
ATOM 1639 N N . SER B 1 76 ? -5.613 -18.828 -6.551 1 95.56 76 SER B N 1
ATOM 1640 C CA . SER B 1 76 ? -6.477 -17.797 -5.992 1 95.56 76 SER B CA 1
ATOM 1641 C C . SER B 1 76 ? -6.398 -17.766 -4.469 1 95.56 76 SER B C 1
ATOM 1643 O O . SER B 1 76 ? -6.344 -16.703 -3.863 1 95.56 76 SER B O 1
ATOM 1645 N N . GLN B 1 77 ? -6.391 -18.922 -3.846 1 93.75 77 GLN B N 1
ATOM 1646 C CA . GLN B 1 77 ? -6.301 -18.984 -2.391 1 93.75 77 GLN B CA 1
ATOM 1647 C C . GLN B 1 77 ? -4.996 -18.375 -1.891 1 93.75 77 GLN B C 1
ATOM 1649 O O . GLN B 1 77 ? -4.996 -17.609 -0.914 1 93.75 77 GLN B O 1
ATOM 1654 N N . ILE B 1 78 ? -3.951 -18.656 -2.525 1 94.56 78 ILE B N 1
ATOM 1655 C CA . ILE B 1 78 ? -2.645 -18.125 -2.154 1 94.56 78 ILE B CA 1
ATOM 1656 C C . ILE B 1 78 ? -2.652 -16.609 -2.289 1 94.56 78 ILE B C 1
ATOM 1658 O O . ILE B 1 78 ? -2.217 -15.891 -1.382 1 94.56 78 ILE B O 1
ATOM 1662 N N . LEU B 1 79 ? -3.143 -16.141 -3.41 1 96.69 79 LEU B N 1
ATOM 1663 C CA . LEU B 1 79 ? -3.152 -14.711 -3.697 1 96.69 79 LEU B CA 1
ATOM 1664 C C . LEU B 1 79 ? -4.039 -13.961 -2.707 1 96.69 79 LEU B C 1
ATOM 1666 O O . LEU B 1 79 ? -3.682 -12.883 -2.242 1 96.69 79 LEU B O 1
ATOM 1670 N N . VAL B 1 80 ? -5.164 -14.531 -2.41 1 95.94 80 VAL B N 1
ATOM 1671 C CA . VAL B 1 80 ? -6.086 -13.891 -1.476 1 95.94 80 VAL B CA 1
ATOM 1672 C C . VAL B 1 80 ? -5.453 -13.828 -0.087 1 95.94 80 VAL B C 1
ATOM 1674 O O . VAL B 1 80 ? -5.539 -12.805 0.596 1 95.94 80 VAL B O 1
ATOM 1677 N N . LYS B 1 81 ? -4.871 -14.891 0.293 1 93.94 81 LYS B N 1
ATOM 1678 C CA . LYS B 1 81 ? -4.195 -14.891 1.588 1 93.94 81 LYS B CA 1
ATOM 1679 C C . LYS B 1 81 ? -3.102 -13.828 1.638 1 93.94 81 LYS B C 1
ATOM 1681 O O . LYS B 1 81 ? -3.025 -13.047 2.592 1 93.94 81 LYS B O 1
ATOM 1686 N N . LYS B 1 82 ? -2.27 -13.805 0.676 1 94.06 82 LYS B N 1
ATOM 1687 C CA . LYS B 1 82 ? -1.192 -12.82 0.612 1 94.06 82 LYS B CA 1
ATOM 1688 C C . LYS B 1 82 ? -1.746 -11.398 0.622 1 94.06 82 LYS B C 1
ATOM 1690 O O . LYS B 1 82 ? -1.232 -10.531 1.333 1 94.06 82 LYS B O 1
ATOM 1695 N N . SER B 1 83 ? -2.734 -11.188 -0.181 1 96.5 83 SER B N 1
ATOM 1696 C CA . SER B 1 83 ? -3.357 -9.867 -0.257 1 96.5 83 SER B CA 1
ATOM 1697 C C . SER B 1 83 ? -4 -9.484 1.071 1 96.5 83 SER B C 1
ATOM 1699 O O . SER B 1 83 ? -3.992 -8.312 1.455 1 96.5 83 SER B O 1
ATOM 1701 N N . SER B 1 84 ? -4.578 -10.453 1.715 1 94.19 84 SER B N 1
ATOM 1702 C CA . SER B 1 84 ? -5.172 -10.195 3.021 1 94.19 84 SER B CA 1
ATOM 1703 C C . SER B 1 84 ? -4.117 -9.766 4.035 1 94.19 84 SER B C 1
ATOM 1705 O O . SER B 1 84 ? -4.352 -8.859 4.836 1 94.19 84 SER B O 1
ATOM 1707 N N . ASP B 1 85 ? -3.043 -10.398 3.992 1 92.94 85 ASP B N 1
ATOM 1708 C CA . ASP B 1 85 ? -1.943 -10.016 4.871 1 92.94 85 ASP B CA 1
ATOM 1709 C C . ASP B 1 85 ? -1.506 -8.578 4.602 1 92.94 85 ASP B C 1
ATOM 1711 O O . ASP B 1 85 ? -1.281 -7.809 5.539 1 92.94 85 ASP B O 1
ATOM 1715 N N . ILE B 1 86 ? -1.36 -8.273 3.363 1 95.12 86 ILE B N 1
ATOM 1716 C CA . ILE B 1 86 ? -0.99 -6.918 2.973 1 95.12 86 ILE B CA 1
ATOM 1717 C C . ILE B 1 86 ? -2.027 -5.926 3.496 1 95.12 86 ILE B C 1
ATOM 1719 O O . ILE B 1 86 ? -1.676 -4.891 4.066 1 95.12 86 ILE B O 1
ATOM 1723 N N . LEU B 1 87 ? -3.271 -6.273 3.342 1 94.31 87 LEU B N 1
ATOM 1724 C CA . LEU B 1 87 ? -4.355 -5.402 3.779 1 94.31 87 LEU B CA 1
ATOM 1725 C C . LEU B 1 87 ? -4.27 -5.137 5.277 1 94.31 87 LEU B C 1
ATOM 1727 O O . LEU B 1 87 ? -4.363 -3.99 5.719 1 94.31 87 LEU B O 1
ATOM 1731 N N . MET B 1 88 ? -4.098 -6.133 6 1 90.56 88 MET B N 1
ATOM 1732 C CA . MET B 1 88 ? -4.062 -6.012 7.457 1 90.56 88 MET B CA 1
ATOM 1733 C C . MET B 1 88 ? -2.92 -5.105 7.898 1 90.56 88 MET B C 1
ATOM 1735 O O . MET B 1 88 ? -3.094 -4.27 8.789 1 90.56 88 MET B O 1
ATOM 1739 N N . GLU B 1 89 ? -1.846 -5.262 7.277 1 91.44 89 GLU B N 1
ATOM 1740 C CA . GLU B 1 89 ? -0.708 -4.406 7.602 1 91.44 89 GLU B CA 1
ATOM 1741 C C . GLU B 1 89 ? -0.969 -2.959 7.191 1 91.44 89 GLU B C 1
ATOM 1743 O O . GLU B 1 89 ? -0.64 -2.029 7.934 1 91.44 89 GLU B O 1
ATOM 1748 N N . MET B 1 90 ? -1.549 -2.803 6.07 1 92.5 90 MET B N 1
ATOM 1749 C CA . MET B 1 90 ? -1.798 -1.462 5.547 1 92.5 90 MET B CA 1
ATOM 1750 C C . MET B 1 90 ? -2.803 -0.715 6.418 1 92.5 90 MET B C 1
ATOM 1752 O O . MET B 1 90 ? -2.711 0.503 6.574 1 92.5 90 MET B O 1
ATOM 1756 N N . ILE B 1 91 ? -3.738 -1.428 6.934 1 89.5 91 ILE B N 1
ATOM 1757 C CA . ILE B 1 91 ? -4.719 -0.8 7.812 1 89.5 91 ILE B CA 1
ATOM 1758 C C . ILE B 1 91 ? -4.004 -0.125 8.984 1 89.5 91 ILE B C 1
ATOM 1760 O O . ILE B 1 91 ? -4.332 1.006 9.352 1 89.5 91 ILE B O 1
ATOM 1764 N N . ASN B 1 92 ? -3.045 -0.775 9.438 1 87.25 92 ASN B N 1
ATOM 1765 C CA . ASN B 1 92 ? -2.293 -0.227 10.562 1 87.25 92 ASN B CA 1
ATOM 1766 C C . ASN B 1 92 ? -1.376 0.911 10.117 1 87.25 92 ASN B C 1
ATOM 1768 O O . ASN B 1 92 ? -1.288 1.938 10.789 1 87.25 92 ASN B O 1
ATOM 1772 N N . LEU B 1 93 ? -0.754 0.765 9.07 1 89.81 93 LEU B N 1
ATOM 1773 C CA . LEU B 1 93 ? 0.219 1.735 8.578 1 89.81 93 LEU B CA 1
ATOM 1774 C C . LEU B 1 93 ? -0.467 3.037 8.18 1 89.81 93 LEU B C 1
ATOM 1776 O O . LEU B 1 93 ? 0.146 4.105 8.227 1 89.81 93 LEU B O 1
ATOM 1780 N N . THR B 1 94 ? -1.713 2.951 7.82 1 91.38 94 THR B N 1
ATOM 1781 C CA . THR B 1 94 ? -2.381 4.117 7.254 1 91.38 94 THR B CA 1
ATOM 1782 C C . THR B 1 94 ? -3.383 4.699 8.25 1 91.38 94 THR B C 1
ATOM 1784 O O . THR B 1 94 ? -4.227 5.52 7.875 1 91.38 94 THR B O 1
ATOM 1787 N N . ARG B 1 95 ? -3.332 4.273 9.438 1 87.25 95 ARG B N 1
ATOM 1788 C CA . ARG B 1 95 ? -4.23 4.809 10.461 1 87.25 95 ARG B CA 1
ATOM 1789 C C . ARG B 1 95 ? -4.027 6.312 10.633 1 87.25 95 ARG B C 1
ATOM 1791 O O . ARG B 1 95 ? -2.918 6.82 10.445 1 87.25 95 ARG B O 1
ATOM 1798 N N . GLN B 1 96 ? -5.129 6.887 11.016 1 85.69 96 GLN B N 1
ATOM 1799 C CA . GLN B 1 96 ? -5.062 8.32 11.266 1 85.69 96 GLN B CA 1
ATOM 1800 C C . GLN B 1 96 ? -4.113 8.633 12.414 1 85.69 96 GLN B C 1
ATOM 1802 O O . GLN B 1 96 ? -4.062 7.898 13.406 1 85.69 96 GLN B O 1
ATOM 1807 N N . ASN B 1 97 ? -3.391 9.812 12.203 1 87.5 97 ASN B N 1
ATOM 1808 C CA . ASN B 1 97 ? -2.475 10.273 13.242 1 87.5 97 ASN B CA 1
ATOM 1809 C C . ASN B 1 97 ? -2.768 11.719 13.641 1 87.5 97 ASN B C 1
ATOM 1811 O O . ASN B 1 97 ? -3.125 12.539 12.797 1 87.5 97 ASN B O 1
ATOM 1815 N N . VAL B 1 98 ? -2.617 11.938 14.953 1 86.31 98 VAL B N 1
ATOM 1816 C CA . VAL B 1 98 ? -2.77 13.289 15.484 1 86.31 98 VAL B CA 1
ATOM 1817 C C . VAL B 1 98 ? -1.404 13.844 15.891 1 86.31 98 VAL B C 1
ATOM 1819 O O . VAL B 1 98 ? -0.629 13.164 16.578 1 86.31 98 VAL B O 1
ATOM 1822 N N . TYR B 1 99 ? -1.104 15.023 15.328 1 87.12 99 TYR B N 1
ATOM 1823 C CA . TYR B 1 99 ? 0.157 15.688 15.633 1 87.12 99 TYR B CA 1
ATOM 1824 C C . TYR B 1 99 ? -0.084 17 16.359 1 87.12 99 TYR B C 1
ATOM 1826 O O . TYR B 1 99 ? -0.964 17.781 15.969 1 87.12 99 TYR B O 1
ATOM 1834 N N . GLU B 1 100 ? 0.665 17.203 17.422 1 80.12 100 GLU B N 1
ATOM 1835 C CA . GLU B 1 100 ? 0.631 18.484 18.094 1 80.12 100 GLU B CA 1
ATOM 1836 C C . GLU B 1 100 ? 1.68 19.438 17.531 1 80.12 100 GLU B C 1
ATOM 1838 O O . GLU B 1 100 ? 2.869 19.125 17.5 1 80.12 100 GLU B O 1
ATOM 1843 N N . ILE B 1 101 ? 1.229 20.469 16.812 1 75.19 101 ILE B N 1
ATOM 1844 C CA . ILE B 1 101 ? 2.143 21.453 16.25 1 75.19 101 ILE B CA 1
ATOM 1845 C C . ILE B 1 101 ? 2.578 22.438 17.344 1 75.19 101 ILE B C 1
ATOM 1847 O O . ILE B 1 101 ? 1.743 23.109 17.953 1 75.19 101 ILE B O 1
ATOM 1851 N N . LYS B 1 102 ? 3.691 22.156 17.969 1 67.25 102 LYS B N 1
ATOM 1852 C CA . LYS B 1 102 ? 4.215 23.141 18.906 1 67.25 102 LYS B CA 1
ATOM 1853 C C . LYS B 1 102 ? 4.934 24.281 18.188 1 67.25 102 LYS B C 1
ATOM 1855 O O . LYS B 1 102 ? 5.523 24.062 17.125 1 67.25 102 LYS B O 1
ATOM 1860 N N . ASN B 1 103 ? 4.543 25.531 18.219 1 55.38 103 ASN B N 1
ATOM 1861 C CA . ASN B 1 103 ? 5.242 26.688 17.672 1 55.38 103 ASN B CA 1
ATOM 1862 C C . ASN B 1 103 ? 6.754 26.547 17.812 1 55.38 103 ASN B C 1
ATOM 1864 O O . ASN B 1 103 ? 7.488 27.531 17.688 1 55.38 103 ASN B O 1
ATOM 1868 N N . GLU B 1 104 ? 7.191 25.578 17.906 1 45.78 104 GLU B N 1
ATOM 1869 C CA . GLU B 1 104 ? 8.625 25.594 18.203 1 45.78 104 GLU B CA 1
ATOM 1870 C C . GLU B 1 104 ? 9.414 26.125 17 1 45.78 104 GLU B C 1
ATOM 1872 O O . GLU B 1 104 ? 8.953 26.031 15.859 1 45.78 104 GLU B O 1
ATOM 1877 N N . ASN B 1 105 ? 10.617 26.953 17.172 1 41.06 105 ASN B N 1
ATOM 1878 C CA . ASN B 1 105 ? 11.781 27.219 16.328 1 41.06 105 ASN B CA 1
ATOM 1879 C C . ASN B 1 105 ? 12.188 26 15.516 1 41.06 105 ASN B C 1
ATOM 1881 O O . ASN B 1 105 ? 12.383 26.094 14.305 1 41.06 105 ASN B O 1
ATOM 1885 N N . GLU B 1 106 ? 13.227 25.062 15.992 1 36.69 106 GLU B N 1
ATOM 1886 C CA . GLU B 1 106 ? 14.32 24.328 15.352 1 36.69 106 GLU B CA 1
ATOM 1887 C C . GLU B 1 106 ? 13.82 23.016 14.75 1 36.69 106 GLU B C 1
ATOM 1889 O O . GLU B 1 106 ? 13.758 22 15.445 1 36.69 106 GLU B O 1
ATOM 1894 N N . THR B 1 107 ? 12.938 22.875 14.25 1 38.59 107 THR B N 1
ATOM 1895 C CA . THR B 1 107 ? 12.633 21.516 13.828 1 38.59 107 THR B CA 1
ATOM 1896 C C . THR B 1 107 ? 13.648 21.031 12.797 1 38.59 107 THR B C 1
ATOM 1898 O O . THR B 1 107 ? 13.672 21.531 11.664 1 38.59 107 THR B O 1
ATOM 1901 N N . THR B 1 108 ? 14.914 20.875 13.195 1 33.44 108 THR B N 1
ATOM 1902 C CA . THR B 1 108 ? 16 20.359 12.367 1 33.44 108 THR B CA 1
ATOM 1903 C C . THR B 1 108 ? 15.656 19 11.789 1 33.44 108 THR B C 1
ATOM 1905 O O . THR B 1 108 ? 15.547 18.016 12.531 1 33.44 108 THR B O 1
ATOM 1908 N N . PHE B 1 109 ? 14.781 18.875 11.008 1 34.19 109 PHE B N 1
ATOM 1909 C CA . PHE B 1 109 ? 14.648 17.609 10.305 1 34.19 109 PHE B CA 1
ATOM 1910 C C . PHE B 1 109 ? 15.977 17.172 9.711 1 34.19 109 PHE B C 1
ATOM 1912 O O . PHE B 1 109 ? 16.531 17.844 8.844 1 34.19 109 PHE B O 1
ATOM 1919 N N . SER B 1 110 ? 16.922 16.766 10.516 1 30.06 110 SER B N 1
ATOM 1920 C CA . SER B 1 110 ? 18.203 16.328 9.977 1 30.06 110 SER B CA 1
ATOM 1921 C C . SER B 1 110 ? 18 15.445 8.75 1 30.06 110 SER B C 1
ATOM 1923 O O . SER B 1 110 ? 17.203 14.516 8.773 1 30.06 110 SER B O 1
ATOM 1925 N N . LYS B 1 111 ? 18.203 15.945 7.59 1 34.97 111 LYS B N 1
ATOM 1926 C CA . LYS B 1 111 ? 18.531 15.156 6.406 1 34.97 111 LYS B CA 1
ATOM 1927 C C . LYS B 1 111 ? 19.156 13.812 6.797 1 34.97 111 LYS B C 1
ATOM 1929 O O . LYS B 1 111 ? 19.406 12.977 5.934 1 34.97 111 LYS B O 1
ATOM 1934 N N . ALA B 1 112 ? 19.688 13.664 8.016 1 32.91 112 ALA B N 1
ATOM 1935 C CA . ALA B 1 112 ? 20.484 12.523 8.477 1 32.91 112 ALA B CA 1
ATOM 1936 C C . ALA B 1 112 ? 19.641 11.25 8.516 1 32.91 112 ALA B C 1
ATOM 1938 O O . ALA B 1 112 ? 20.172 10.148 8.672 1 32.91 112 ALA B O 1
ATOM 1939 N N . PHE B 1 113 ? 18.484 11.336 8.602 1 32.28 113 PHE B N 1
ATOM 1940 C CA . PHE B 1 113 ? 17.688 10.125 8.805 1 32.28 113 PHE B CA 1
ATOM 1941 C C . PHE B 1 113 ? 17.734 9.242 7.562 1 32.28 113 PHE B C 1
ATOM 1943 O O . PHE B 1 113 ? 17.609 8.016 7.664 1 32.28 113 PHE B O 1
ATOM 1950 N N . PHE B 1 114 ? 17.594 9.82 6.434 1 34.62 114 PHE B N 1
ATOM 1951 C CA . PHE B 1 114 ? 17.672 8.969 5.258 1 34.62 114 PHE B CA 1
ATOM 1952 C C . PHE B 1 114 ? 19.047 8.312 5.152 1 34.62 114 PHE B C 1
ATOM 1954 O O . PHE B 1 114 ? 19.188 7.27 4.508 1 34.62 114 PHE B O 1
ATOM 1961 N N . GLU B 1 115 ? 20.031 8.906 5.715 1 31.55 115 GLU B N 1
ATOM 1962 C CA . GLU B 1 115 ? 21.359 8.32 5.582 1 31.55 115 GLU B CA 1
ATOM 1963 C C . GLU B 1 115 ? 21.5 7.078 6.453 1 31.55 115 GLU B C 1
ATOM 1965 O O . GLU B 1 115 ? 22.141 6.102 6.051 1 31.55 115 GLU B O 1
ATOM 1970 N N . ASN B 1 116 ? 21.062 7.055 7.73 1 32.78 116 ASN B N 1
ATOM 1971 C CA . ASN B 1 116 ? 21.359 5.914 8.594 1 32.78 116 ASN B CA 1
ATOM 1972 C C . ASN B 1 116 ? 20.406 4.754 8.344 1 32.78 116 ASN B C 1
ATOM 1974 O O . ASN B 1 116 ? 20.625 3.645 8.828 1 32.78 116 ASN B O 1
ATOM 1978 N N . GLN B 1 117 ? 19.203 4.898 8.203 1 32.62 117 GLN B N 1
ATOM 1979 C CA . GLN B 1 117 ? 18.406 3.686 8.102 1 32.62 117 GLN B CA 1
ATOM 1980 C C . GLN B 1 117 ? 18.766 2.883 6.859 1 32.62 117 GLN B C 1
ATOM 1982 O O . GLN B 1 117 ? 18.281 1.76 6.676 1 32.62 117 GLN B O 1
ATOM 1987 N N . LEU B 1 118 ? 19.328 3.516 5.941 1 28.42 118 LEU B N 1
ATOM 1988 C CA . LEU B 1 118 ? 19.781 2.686 4.832 1 28.42 118 LEU B CA 1
ATOM 1989 C C . LEU B 1 118 ? 21.047 1.919 5.203 1 28.42 118 LEU B C 1
ATOM 1991 O O . LEU B 1 118 ? 21.516 1.081 4.43 1 28.42 118 LEU B O 1
ATOM 1995 N N . ILE B 1 119 ? 21.875 2.523 6.168 1 26.77 119 ILE B N 1
ATOM 1996 C CA . ILE B 1 119 ? 23.203 1.958 6.371 1 26.77 119 ILE B CA 1
ATOM 1997 C C . ILE B 1 119 ? 23.125 0.793 7.355 1 26.77 119 ILE B C 1
ATOM 1999 O O . ILE B 1 119 ? 24.031 -0.034 7.422 1 26.77 119 ILE B O 1
ATOM 2003 N N . ASN B 1 120 ? 22.172 0.798 8.359 1 24.95 120 ASN B N 1
ATOM 2004 C CA . ASN B 1 120 ? 22.5 -0.381 9.156 1 24.95 120 ASN B CA 1
ATOM 2005 C C . ASN B 1 120 ? 21.844 -1.637 8.594 1 24.95 120 ASN B C 1
ATOM 2007 O O . ASN B 1 120 ? 20.672 -1.614 8.219 1 24.95 120 ASN B O 1
#

Sequence (240 aa):
MEIHIEKVGLIRLNPNPKNKQLTLNLDWSVDYENTDQKVLNYDCILKNYGSFDIKLKVEGRIILEEYEKFQKELFSQILVKKSSDILMEMINLTRQNVYEIKNENETTFSKAFFENQLINMEIHIEKVGLIRLNPNPKNKQLTLNLDWSVDYENTDQKVLNYDCILKNYGSFDIKLKVEGRIILEEYEKFQKELFSQILVKKSSDILMEMINLTRQNVYEIKNENETTFSKAFFENQLIN

pLDDT: mean 81.1, std 21.67, range [24.62, 98.38]

Foldseek 3Di:
DDWDWDDKDKDWDDADDPDPDDDFPKDKDKDWDPQVDQKIKMWIKIFGDDPTTMIMIIITIDGHDPPDHDDPVVVNVVVVVVRVVVVVVVSVVVHDDDDDDDPDPPPCPPPCVVVPVVPD/DDWDWDDKDKDWDDADDPDPDDDFPKDKDKDWDPQVDQKIKMWIKIFGDDPTTMIMIIITIDGHDPPDHDDPVVVNVVVVVVRVVVVVVVSVVVHDDDDDDDPDPPPCPPPCVVVPVVPD

Radius of gyration: 20.12 Å; Cα contacts (8 Å, |Δi|>4): 408; chains: 2; bounding box: 43×62×40 Å

Solvent-accessible surface area (backbone atoms only — not comparable to full-atom values): 13651 Å² total; per-residue (Å²): 65,34,42,40,54,30,36,38,38,36,42,28,84,52,67,74,67,86,60,87,68,66,69,76,68,70,46,74,51,73,47,77,44,55,72,91,48,52,60,23,39,40,42,35,38,40,34,28,73,74,88,55,38,35,37,39,37,41,29,32,39,36,40,45,49,93,88,54,72,85,47,68,70,64,50,44,51,52,50,50,52,53,48,48,52,47,48,58,52,45,56,62,71,44,47,62,44,79,47,83,82,66,88,69,86,80,77,72,73,59,77,57,58,71,56,50,74,42,64,112,64,35,43,39,55,31,35,38,38,37,42,28,83,54,64,72,67,85,61,86,72,67,69,77,67,70,46,73,49,74,46,76,44,54,72,90,48,55,60,22,39,40,43,37,38,38,35,27,74,76,89,55,40,34,37,39,39,41,29,30,38,38,40,46,49,93,88,55,70,84,47,69,69,63,52,45,52,52,51,50,51,54,50,49,53,48,48,59,52,45,55,62,71,44,45,62,46,80,44,85,81,68,88,69,86,81,79,72,72,62,77,56,58,70,58,50,71,40,66,109